Protein AF-A0A2Z4IL57-F1 (afdb_monomer_lite)

Radius of gyration: 18.15 Å; chains: 1; bounding box: 51×40×42 Å

pLDDT: mean 87.65, std 14.28, range [45.06, 98.81]

Structure (mmCIF, N/CA/C/O backbone):
data_AF-A0A2Z4IL57-F1
#
_entry.id   AF-A0A2Z4IL57-F1
#
loop_
_atom_site.group_PDB
_atom_site.id
_atom_site.type_symbol
_atom_site.label_atom_id
_atom_site.label_alt_id
_atom_site.label_comp_id
_atom_site.label_asym_id
_atom_site.label_entity_id
_atom_site.label_seq_id
_atom_site.pdbx_PDB_ins_code
_atom_site.Cartn_x
_atom_site.Cartn_y
_atom_site.Cartn_z
_atom_site.occupancy
_atom_site.B_iso_or_equiv
_atom_site.auth_seq_id
_atom_site.auth_comp_id
_atom_site.auth_asym_id
_atom_site.auth_atom_id
_atom_site.pdbx_PDB_model_num
ATOM 1 N N . MET A 1 1 ? 38.550 21.791 1.750 1.00 52.66 1 MET A N 1
ATOM 2 C CA . MET A 1 1 ? 37.642 22.218 2.837 1.00 52.66 1 MET A CA 1
ATOM 3 C C . MET A 1 1 ? 36.870 21.000 3.317 1.00 52.66 1 MET A C 1
ATOM 5 O O . MET A 1 1 ? 36.221 20.370 2.492 1.00 52.66 1 MET A O 1
ATOM 9 N N . LYS A 1 2 ? 36.975 20.619 4.596 1.00 53.59 2 LYS A N 1
ATOM 10 C CA . LYS A 1 2 ? 36.066 19.624 5.188 1.00 53.59 2 LYS A CA 1
ATOM 11 C C . LYS A 1 2 ? 34.874 20.395 5.750 1.00 53.59 2 LYS A C 1
ATOM 13 O O . LYS A 1 2 ? 35.053 21.189 6.661 1.00 53.59 2 LYS A O 1
ATOM 18 N N . LEU A 1 3 ? 33.711 20.219 5.126 1.00 76.62 3 LEU A N 1
ATOM 19 C CA . LEU A 1 3 ? 32.475 20.951 5.432 1.00 76.62 3 LEU A CA 1
ATOM 20 C C . LEU A 1 3 ? 31.807 20.505 6.743 1.00 76.62 3 LEU A C 1
ATOM 22 O O . LEU A 1 3 ? 30.942 21.218 7.230 1.00 76.62 3 LEU A O 1
ATOM 26 N N . PHE A 1 4 ? 32.218 19.365 7.310 1.00 78.25 4 PHE A N 1
ATOM 27 C CA . PHE A 1 4 ? 31.703 18.829 8.572 1.00 78.25 4 PHE A CA 1
ATOM 28 C C . PHE A 1 4 ? 32.810 18.091 9.340 1.00 78.25 4 PHE A C 1
ATOM 30 O O . PHE A 1 4 ? 33.663 17.431 8.732 1.00 78.25 4 PHE A O 1
ATOM 37 N N . SER A 1 5 ? 32.783 18.202 10.667 1.00 84.44 5 SER A N 1
ATOM 38 C CA . SER A 1 5 ? 33.694 17.587 11.632 1.00 84.44 5 SER A CA 1
ATOM 39 C C . SER A 1 5 ? 32.934 16.666 12.587 1.00 84.44 5 SER A C 1
ATOM 41 O O . SER A 1 5 ? 31.789 16.921 12.946 1.00 84.44 5 SER A O 1
ATOM 43 N N . THR A 1 6 ? 33.591 15.617 13.084 1.00 79.94 6 THR A N 1
ATOM 44 C CA . THR A 1 6 ? 33.062 14.789 14.187 1.00 79.94 6 THR A CA 1
ATOM 45 C C . THR A 1 6 ? 32.869 15.586 15.476 1.00 79.94 6 THR A C 1
ATOM 47 O O . THR A 1 6 ? 32.138 15.160 16.362 1.00 79.94 6 THR A O 1
ATOM 50 N N . ASN A 1 7 ? 33.503 16.754 15.571 1.00 79.62 7 ASN A N 1
ATOM 51 C CA . ASN A 1 7 ? 33.336 17.674 16.689 1.00 79.62 7 ASN A CA 1
ATOM 52 C C . ASN A 1 7 ? 32.055 18.517 16.575 1.00 79.62 7 ASN A C 1
ATOM 54 O O . ASN A 1 7 ? 31.677 19.157 17.550 1.00 79.62 7 ASN A O 1
ATOM 58 N N . ASP A 1 8 ? 31.377 18.489 15.422 1.00 82.62 8 ASP A N 1
ATOM 59 C CA . ASP A 1 8 ? 30.112 19.197 15.195 1.00 82.62 8 ASP A CA 1
ATOM 60 C C . ASP A 1 8 ? 28.901 18.374 15.667 1.00 82.62 8 ASP A C 1
ATOM 62 O O . ASP A 1 8 ? 27.764 18.806 15.497 1.00 82.62 8 ASP A O 1
ATOM 66 N N . ILE A 1 9 ? 29.119 17.179 16.236 1.00 82.62 9 ILE A N 1
ATOM 67 C CA . ILE A 1 9 ? 28.051 16.336 16.781 1.00 82.62 9 ILE A CA 1
ATOM 68 C C . ILE A 1 9 ? 27.521 17.013 18.057 1.00 82.62 9 ILE A C 1
ATOM 70 O O . ILE A 1 9 ? 28.238 17.054 19.063 1.00 82.62 9 ILE A O 1
ATOM 74 N N . PRO A 1 10 ? 26.285 17.548 18.060 1.00 78.56 10 PRO A N 1
ATOM 75 C CA . PRO A 1 10 ? 25.717 18.130 19.263 1.00 78.56 10 PRO A CA 1
ATOM 76 C C . PRO A 1 10 ? 25.595 17.063 20.353 1.00 78.56 10 PRO A C 1
ATOM 78 O O . PRO A 1 10 ? 25.304 15.894 20.083 1.00 78.56 10 PRO A O 1
ATOM 81 N N . LYS A 1 11 ? 25.812 17.475 21.606 1.00 76.44 11 LYS A N 1
ATOM 82 C CA . LYS A 1 11 ? 25.563 16.611 22.764 1.00 76.44 11 LYS A CA 1
ATOM 83 C C . LYS A 1 11 ? 24.095 16.161 22.751 1.00 76.44 11 LYS A C 1
ATOM 85 O O . LYS A 1 11 ? 23.246 16.956 22.344 1.00 76.44 11 LYS A O 1
ATOM 90 N N . PRO A 1 12 ? 23.789 14.930 23.202 1.00 67.44 12 PRO A N 1
ATOM 91 C CA . PRO A 1 12 ? 22.419 14.442 23.262 1.00 67.44 12 PRO A CA 1
ATOM 92 C C . PRO A 1 12 ? 21.554 15.449 24.016 1.00 67.44 12 PRO A C 1
ATOM 94 O O . PRO A 1 12 ? 21.830 15.768 25.174 1.00 67.44 12 PRO A O 1
ATOM 97 N N . ILE A 1 13 ? 20.542 15.984 23.339 1.00 70.19 13 ILE A N 1
ATOM 98 C CA . ILE A 1 13 ? 19.506 16.767 24.004 1.00 70.19 13 ILE A CA 1
ATOM 99 C C . ILE A 1 13 ? 18.750 15.764 24.888 1.00 70.19 13 ILE A C 1
ATOM 101 O O . ILE A 1 13 ? 18.394 14.697 24.380 1.00 70.19 13 ILE A O 1
ATOM 105 N N . PRO A 1 14 ? 18.554 16.043 26.190 1.00 60.28 14 PRO A N 1
ATOM 106 C CA . PRO A 1 14 ? 17.782 15.171 27.064 1.00 60.28 14 PRO A CA 1
ATOM 107 C C . PRO A 1 14 ? 16.427 14.865 26.433 1.00 60.28 14 PRO A C 1
ATOM 109 O O . PRO A 1 14 ? 15.749 15.777 25.960 1.00 60.28 14 PRO A O 1
ATOM 112 N N . ASP A 1 15 ? 16.073 13.583 26.416 1.00 57.91 15 ASP A N 1
ATOM 113 C CA . ASP A 1 15 ? 14.856 13.070 25.801 1.00 57.91 15 ASP A CA 1
ATOM 114 C C . ASP A 1 15 ? 13.631 13.715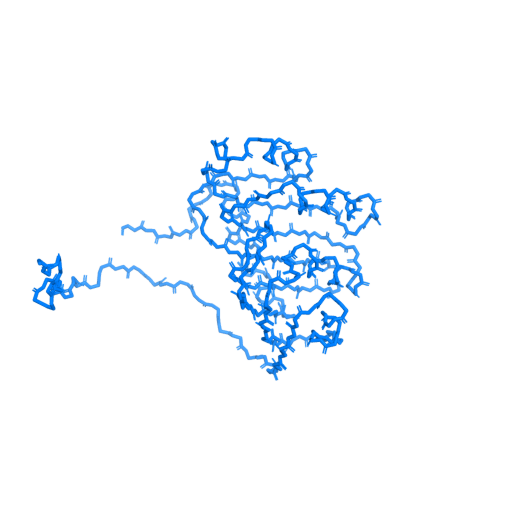 26.469 1.00 57.91 15 ASP A C 1
ATOM 116 O O . ASP A 1 15 ? 13.259 13.383 27.595 1.00 57.91 15 ASP A O 1
ATOM 120 N N . GLN A 1 16 ? 13.046 14.709 25.806 1.00 58.25 16 GLN A N 1
ATOM 121 C CA . GLN A 1 16 ? 11.738 15.253 26.147 1.00 58.25 16 GLN A CA 1
ATOM 122 C C . GLN A 1 16 ? 10.766 14.831 25.048 1.00 58.25 16 GLN A C 1
ATOM 124 O O . GLN A 1 16 ? 10.422 15.631 24.185 1.00 58.25 16 GLN A O 1
ATOM 129 N N . ALA A 1 17 ? 10.346 13.565 25.038 1.00 50.66 17 ALA A N 1
ATOM 130 C CA . ALA A 1 17 ? 9.293 13.108 24.136 1.00 50.66 17 ALA A CA 1
ATOM 131 C C . ALA A 1 17 ? 8.524 11.906 24.704 1.00 50.66 17 ALA A C 1
ATOM 133 O O . ALA A 1 17 ? 9.087 11.006 25.322 1.00 50.66 17 ALA A O 1
ATOM 134 N N . GLY A 1 18 ? 7.202 11.920 24.506 1.00 54.91 18 GLY A N 1
ATOM 135 C CA . GLY A 1 18 ? 6.282 10.871 24.944 1.00 54.91 18 GLY A CA 1
ATOM 136 C C . GLY A 1 18 ? 6.485 9.529 24.233 1.00 54.91 18 GLY A C 1
ATOM 137 O O . GLY A 1 18 ? 7.232 9.411 23.267 1.00 54.91 18 GLY A O 1
ATOM 138 N N . ASN A 1 19 ? 5.778 8.504 24.713 1.00 49.69 19 ASN A N 1
ATOM 139 C CA . ASN A 1 19 ? 5.984 7.122 24.281 1.00 49.69 19 ASN A CA 1
ATOM 140 C C . ASN A 1 19 ? 5.700 6.928 22.773 1.00 49.69 19 ASN A C 1
ATOM 142 O O . ASN A 1 19 ? 4.533 7.006 22.367 1.00 49.69 19 ASN A O 1
ATOM 146 N N . PRO A 1 20 ? 6.710 6.610 21.937 1.00 55.19 20 PRO A N 1
ATOM 147 C CA . PRO A 1 20 ? 6.483 6.245 20.544 1.00 55.19 20 PRO A CA 1
ATOM 148 C C . PRO A 1 20 ? 5.592 4.999 20.472 1.00 55.19 20 PRO A C 1
ATOM 150 O O . PRO A 1 20 ? 5.800 4.018 21.190 1.00 55.19 20 PRO A O 1
ATOM 153 N N . LYS A 1 21 ? 4.577 5.024 19.600 1.00 54.31 21 LYS A N 1
ATOM 154 C CA . LYS A 1 21 ? 3.702 3.865 19.377 1.00 54.31 21 LYS A CA 1
ATOM 155 C C . LYS A 1 21 ? 4.354 2.917 18.375 1.00 54.31 21 LYS A C 1
ATOM 157 O O . LYS A 1 21 ? 4.716 3.321 17.275 1.00 54.31 21 LYS A O 1
ATOM 162 N N . GLY A 1 22 ? 4.456 1.647 18.748 1.00 61.47 22 GLY A N 1
ATOM 163 C CA . GLY A 1 22 ? 4.920 0.571 17.881 1.00 61.47 22 GLY A CA 1
ATOM 164 C C . GLY A 1 22 ? 4.106 -0.693 18.125 1.00 61.47 22 GLY A C 1
ATOM 165 O O . GLY A 1 22 ? 3.665 -0.950 19.246 1.00 61.47 22 GLY A O 1
ATOM 166 N N . LEU A 1 23 ? 3.902 -1.482 17.075 1.00 65.06 23 LEU A N 1
ATOM 167 C CA . LEU A 1 23 ? 3.242 -2.780 17.157 1.00 65.06 23 LEU A CA 1
ATOM 168 C C . LEU A 1 23 ? 4.302 -3.889 17.203 1.00 65.06 23 LEU A C 1
ATOM 170 O O . LEU A 1 23 ? 5.207 -3.919 16.372 1.00 65.06 23 LEU A O 1
ATOM 174 N N . ARG A 1 24 ? 4.178 -4.824 18.155 1.00 70.75 24 ARG A N 1
ATOM 175 C CA . ARG A 1 24 ? 4.956 -6.073 18.164 1.00 70.75 24 ARG A CA 1
ATOM 176 C C . ARG A 1 24 ? 4.074 -7.218 17.678 1.00 70.75 24 ARG A C 1
ATOM 178 O O . ARG A 1 24 ? 3.029 -7.488 18.266 1.00 70.75 24 ARG A O 1
ATOM 185 N N . THR A 1 25 ? 4.525 -7.906 16.637 1.00 61.53 25 THR A N 1
ATOM 186 C CA . THR A 1 25 ? 3.863 -9.076 16.047 1.00 61.53 25 THR A CA 1
ATOM 187 C C . THR A 1 25 ? 4.847 -10.253 16.007 1.00 61.53 25 THR A C 1
ATOM 189 O O . THR A 1 25 ? 6.046 -10.061 15.793 1.00 61.53 25 THR A O 1
ATOM 192 N N . LYS A 1 26 ? 4.353 -11.466 16.297 1.00 64.75 26 LYS A N 1
ATOM 193 C CA . LYS A 1 26 ? 5.066 -12.726 16.052 1.00 64.75 26 LYS A CA 1
ATOM 194 C C . LYS A 1 26 ? 4.506 -13.282 14.748 1.00 64.75 26 LYS A C 1
ATOM 196 O O . LYS A 1 26 ? 3.347 -13.676 14.730 1.00 64.75 26 LYS A O 1
ATOM 201 N N . ALA A 1 27 ? 5.315 -13.309 13.699 1.00 63.38 27 ALA A N 1
ATOM 202 C CA . ALA A 1 27 ? 4.914 -13.802 12.388 1.00 63.38 27 ALA A CA 1
ATOM 203 C C . ALA A 1 2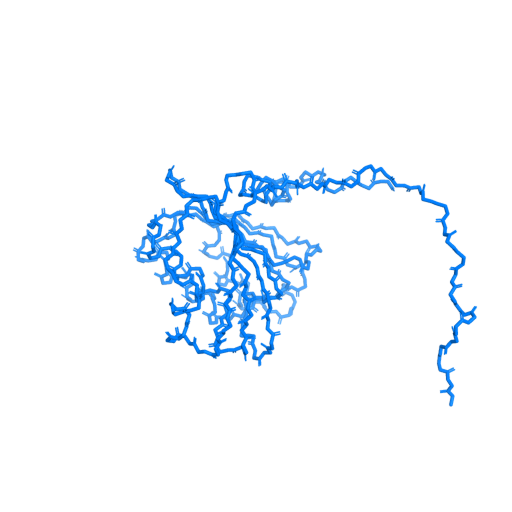7 ? 5.929 -14.825 11.874 1.00 63.38 27 ALA A C 1
ATOM 205 O O . ALA A 1 27 ? 7.117 -14.758 12.209 1.00 63.38 27 ALA A O 1
ATOM 206 N N . ARG A 1 28 ? 5.469 -15.769 11.048 1.00 70.50 28 ARG A N 1
ATOM 207 C CA . ARG A 1 28 ? 6.365 -16.704 10.361 1.00 70.50 28 ARG A CA 1
ATOM 208 C C . ARG A 1 28 ? 7.132 -15.943 9.278 1.00 70.50 28 ARG A C 1
ATOM 210 O O . ARG A 1 28 ? 6.519 -15.370 8.381 1.00 70.50 28 ARG A O 1
ATOM 217 N N . ALA A 1 29 ? 8.460 -15.929 9.379 1.00 62.62 29 ALA A N 1
ATOM 218 C CA . ALA A 1 29 ? 9.316 -15.205 8.447 1.00 62.62 29 ALA A CA 1
ATOM 219 C C . ALA A 1 29 ? 9.607 -16.029 7.184 1.00 62.62 29 ALA A C 1
ATOM 221 O O . ALA A 1 29 ? 9.959 -17.207 7.269 1.00 62.62 29 ALA A O 1
ATOM 222 N N . SER A 1 30 ? 9.516 -15.381 6.024 1.00 67.62 30 SER A N 1
ATOM 223 C CA . SER A 1 30 ? 10.052 -15.870 4.750 1.00 67.62 30 SER A CA 1
ATOM 224 C C . SER A 1 30 ? 10.762 -14.734 4.001 1.00 67.62 30 SER A C 1
ATOM 226 O O . SER A 1 30 ? 10.508 -13.553 4.258 1.00 67.62 30 SER A O 1
ATOM 228 N N . TYR A 1 31 ? 11.694 -15.084 3.111 1.00 59.41 31 TYR A N 1
ATOM 229 C CA . TYR A 1 31 ? 12.536 -14.128 2.386 1.00 59.41 31 TYR A CA 1
ATOM 230 C C . TYR A 1 31 ? 12.527 -14.433 0.897 1.00 59.41 31 TYR A C 1
ATOM 232 O O . TYR A 1 31 ? 12.625 -15.598 0.511 1.00 59.41 31 TYR A O 1
ATOM 240 N N . ALA A 1 32 ? 12.501 -13.387 0.071 1.00 61.00 32 ALA A N 1
ATOM 241 C CA . ALA A 1 32 ? 12.566 -13.549 -1.370 1.00 61.00 32 ALA A CA 1
ATOM 242 C C . ALA A 1 32 ? 13.281 -12.403 -2.102 1.00 61.00 32 ALA A C 1
ATOM 244 O O . ALA A 1 32 ? 13.184 -11.230 -1.739 1.00 61.00 32 ALA A O 1
ATOM 245 N N . LEU A 1 33 ? 13.997 -12.754 -3.175 1.00 58.66 33 LEU A N 1
ATOM 246 C CA . LEU A 1 33 ? 14.764 -11.830 -4.014 1.00 58.66 33 LEU A CA 1
ATOM 247 C C . LEU A 1 33 ? 14.390 -12.027 -5.479 1.00 58.66 33 LEU A C 1
ATOM 249 O O . LEU A 1 33 ? 14.489 -13.138 -5.997 1.00 58.66 33 LEU A O 1
ATOM 253 N N . GLY A 1 34 ? 14.038 -10.955 -6.187 1.00 59.41 34 GLY A N 1
ATOM 254 C CA . GLY A 1 34 ? 13.873 -11.057 -7.633 1.00 59.41 34 GLY A CA 1
ATOM 255 C C . GLY A 1 34 ? 13.885 -9.732 -8.363 1.00 59.41 34 GLY A C 1
ATOM 256 O O . GLY A 1 34 ? 13.806 -8.648 -7.789 1.00 59.41 34 GLY A O 1
ATOM 257 N N . LYS A 1 35 ? 14.071 -9.841 -9.676 1.00 52.53 35 LYS A N 1
ATOM 258 C CA . LYS A 1 35 ? 14.435 -8.723 -10.536 1.00 52.53 35 LYS A CA 1
ATOM 259 C C . LYS A 1 35 ? 13.369 -8.354 -11.549 1.00 52.53 35 LYS A C 1
ATOM 261 O O . LYS A 1 35 ? 13.520 -7.282 -12.094 1.00 52.53 35 LYS A O 1
ATOM 266 N N . SER A 1 36 ? 12.351 -9.164 -11.844 1.00 64.44 36 SER A N 1
ATOM 267 C CA . SER A 1 36 ? 11.370 -8.894 -12.918 1.00 64.44 36 SER A CA 1
ATOM 268 C C . SER A 1 36 ? 9.917 -9.109 -12.482 1.00 64.44 36 SER A C 1
ATOM 270 O O . SER A 1 36 ? 9.676 -9.655 -11.410 1.00 64.44 36 SER A O 1
ATOM 272 N N . LEU A 1 37 ? 8.954 -8.692 -13.314 1.00 60.88 37 LEU A N 1
ATOM 273 C CA . LEU A 1 37 ? 7.522 -8.903 -13.061 1.00 60.88 37 LEU A CA 1
ATOM 274 C C . LEU A 1 37 ? 7.136 -10.390 -13.107 1.00 60.88 37 LEU A C 1
ATOM 276 O O . LEU A 1 37 ? 6.402 -10.847 -12.243 1.00 60.88 37 LEU A O 1
ATOM 280 N N . LEU A 1 38 ? 7.701 -11.167 -14.039 1.00 62.28 38 LEU A N 1
ATOM 281 C CA . LEU A 1 38 ? 7.540 -12.631 -14.064 1.00 62.28 38 LEU A CA 1
ATOM 282 C C . LEU A 1 38 ? 8.083 -13.280 -12.786 1.00 62.28 38 LEU A C 1
ATOM 284 O O . LEU A 1 38 ? 7.553 -14.278 -12.310 1.00 62.28 38 LEU A O 1
ATOM 288 N N . GLN A 1 39 ? 9.117 -12.676 -12.198 1.00 66.12 39 GLN A N 1
ATOM 289 C CA . GLN A 1 39 ? 9.647 -13.112 -10.915 1.00 66.12 39 GLN A CA 1
ATOM 290 C C . GLN A 1 39 ? 8.833 -12.610 -9.722 1.00 66.12 39 GLN A C 1
ATOM 292 O O . GLN A 1 39 ? 9.040 -13.121 -8.635 1.00 66.12 39 GLN A O 1
ATOM 297 N N . LEU A 1 40 ? 7.907 -11.655 -9.864 1.00 72.62 40 LEU A N 1
ATOM 298 C CA . LEU A 1 40 ? 7.092 -11.188 -8.736 1.00 72.62 40 LEU A CA 1
ATOM 299 C C . LEU A 1 40 ? 6.338 -12.358 -8.093 1.00 72.62 40 LEU A C 1
ATOM 301 O O . LEU A 1 40 ? 6.411 -12.537 -6.881 1.00 72.62 40 LEU A O 1
ATOM 305 N N . GLN A 1 41 ? 5.706 -13.197 -8.919 1.00 69.00 41 GLN A N 1
ATOM 306 C CA . GLN A 1 41 ? 5.027 -14.405 -8.458 1.00 69.00 41 GLN A CA 1
ATOM 307 C C . GLN A 1 41 ? 6.008 -15.420 -7.862 1.00 69.00 41 GLN A C 1
ATOM 309 O O . GLN A 1 41 ? 5.715 -16.002 -6.826 1.00 69.00 41 GLN A O 1
ATOM 314 N N . SER A 1 42 ? 7.192 -15.611 -8.458 1.00 68.00 42 SER A N 1
ATOM 315 C CA . SER A 1 42 ? 8.195 -16.535 -7.902 1.00 68.00 42 SER A CA 1
ATOM 316 C C . SER A 1 42 ? 8.844 -16.025 -6.610 1.00 68.00 42 SER A C 1
ATOM 318 O O . SER A 1 42 ? 9.410 -16.810 -5.862 1.00 68.00 42 SER A O 1
ATOM 320 N N . VAL A 1 43 ? 8.829 -14.709 -6.385 1.00 70.12 43 VAL A N 1
ATOM 321 C CA . VAL A 1 43 ? 9.420 -14.040 -5.221 1.00 70.12 43 VAL A CA 1
ATOM 322 C C . VAL A 1 43 ? 8.425 -14.046 -4.076 1.00 70.12 43 VAL A C 1
ATOM 324 O O . VAL A 1 43 ? 8.728 -14.563 -3.013 1.00 70.12 43 VAL A O 1
ATOM 327 N N . ILE A 1 44 ? 7.231 -13.494 -4.275 1.00 79.56 44 ILE A N 1
ATOM 328 C CA . ILE A 1 44 ? 6.247 -13.423 -3.193 1.00 79.56 44 ILE A CA 1
ATOM 329 C C . ILE A 1 44 ? 5.616 -14.796 -2.937 1.00 79.56 44 ILE A C 1
ATOM 331 O O . ILE A 1 44 ? 5.363 -15.135 -1.787 1.00 79.56 44 ILE A O 1
ATOM 335 N N . GLY A 1 45 ? 5.426 -15.605 -3.984 1.00 80.38 45 GLY A N 1
ATOM 336 C CA . GLY A 1 45 ? 4.803 -16.918 -3.873 1.00 80.38 45 GLY A CA 1
ATOM 337 C C . GLY A 1 45 ? 3.329 -16.838 -3.482 1.00 80.38 45 GLY A C 1
ATOM 338 O O . GLY A 1 45 ? 2.679 -15.795 -3.612 1.00 80.38 45 GLY A O 1
ATOM 339 N N . GLU A 1 46 ? 2.794 -17.965 -3.020 1.00 84.38 46 GLU A N 1
ATOM 340 C CA . GLU A 1 46 ? 1.476 -17.990 -2.389 1.00 84.38 46 GLU A CA 1
ATOM 341 C C . GLU A 1 46 ? 1.528 -17.275 -1.036 1.00 84.38 46 GLU A C 1
ATOM 343 O O . GLU A 1 46 ? 2.508 -17.379 -0.297 1.00 84.38 46 GLU A O 1
ATOM 348 N N . ILE A 1 47 ? 0.456 -16.553 -0.727 1.00 89.12 47 ILE A N 1
ATOM 349 C CA . ILE A 1 47 ? 0.278 -15.870 0.552 1.00 89.12 47 ILE A CA 1
ATOM 350 C C . ILE A 1 47 ? -0.615 -16.716 1.458 1.00 89.12 47 ILE A C 1
ATOM 352 O O . ILE A 1 47 ? -1.584 -17.314 0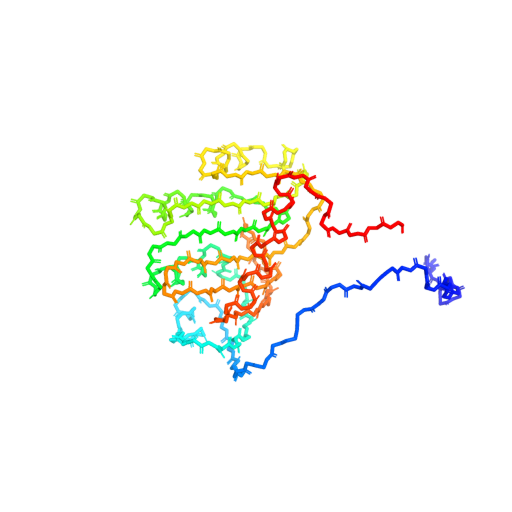.996 1.00 89.12 47 ILE A O 1
ATOM 356 N N . ASP A 1 48 ? -0.295 -16.742 2.746 1.00 90.12 48 ASP A N 1
ATOM 357 C CA . ASP A 1 48 ? -1.122 -17.349 3.792 1.00 90.12 48 ASP A CA 1
ATOM 358 C C . ASP A 1 48 ? -1.320 -16.342 4.932 1.00 90.12 48 ASP A C 1
ATOM 360 O O . ASP A 1 48 ? -0.641 -15.312 4.984 1.00 90.12 48 ASP A O 1
ATOM 364 N N . HIS A 1 49 ? -2.242 -16.615 5.846 1.00 92.38 49 HIS A N 1
ATOM 365 C CA . HIS A 1 49 ? -2.502 -15.772 7.009 1.00 92.38 49 HIS A CA 1
ATOM 366 C C . HIS A 1 49 ? -1.329 -15.774 8.006 1.00 92.38 49 HIS A C 1
ATOM 368 O O . HIS A 1 49 ? -0.563 -16.735 8.104 1.00 92.38 49 HIS A O 1
ATOM 374 N N . ASP A 1 50 ? -1.187 -14.676 8.756 1.00 93.25 50 ASP A N 1
ATOM 375 C CA . ASP A 1 50 ? -0.216 -14.520 9.854 1.00 93.25 50 ASP A CA 1
ATOM 376 C C . ASP A 1 50 ? 1.269 -14.706 9.456 1.00 93.25 50 ASP A C 1
ATOM 378 O O . ASP A 1 50 ? 2.122 -15.168 10.229 1.00 93.25 50 ASP A O 1
ATOM 382 N N . GLN A 1 51 ? 1.609 -14.295 8.234 1.00 90.00 51 GLN A N 1
ATOM 383 C CA . GLN A 1 51 ? 2.961 -14.323 7.683 1.00 90.00 51 GLN A CA 1
ATOM 384 C C . GLN A 1 51 ? 3.619 -12.941 7.660 1.00 90.00 51 GLN A C 1
ATOM 386 O O . GLN A 1 51 ? 2.967 -11.897 7.619 1.00 90.00 51 GLN A O 1
ATOM 391 N N . CYS A 1 52 ? 4.953 -12.962 7.650 1.00 92.38 52 CYS A N 1
ATOM 392 C CA . CYS A 1 52 ? 5.810 -11.815 7.384 1.00 92.38 52 CYS A CA 1
ATOM 393 C C . CYS A 1 52 ? 6.781 -12.182 6.255 1.00 92.38 52 CYS A C 1
ATOM 395 O O . CYS A 1 52 ? 7.682 -13.007 6.432 1.00 92.38 52 CYS A O 1
ATOM 397 N N . ILE A 1 53 ? 6.575 -11.587 5.083 1.00 90.38 53 ILE A N 1
ATOM 398 C CA . ILE A 1 53 ? 7.326 -11.881 3.861 1.00 90.38 53 ILE A CA 1
ATOM 399 C C . ILE A 1 53 ? 8.209 -10.681 3.545 1.00 90.38 53 ILE A C 1
ATOM 401 O O . ILE A 1 53 ? 7.711 -9.603 3.225 1.00 90.38 53 ILE A O 1
ATOM 405 N N . GLN A 1 54 ? 9.523 -10.852 3.629 1.00 91.19 54 GLN A N 1
ATOM 406 C CA . GLN A 1 54 ? 10.487 -9.806 3.295 1.00 91.19 54 GLN A CA 1
ATOM 407 C C . GLN A 1 54 ? 10.915 -9.930 1.836 1.00 91.19 54 GLN A C 1
ATOM 409 O O . GLN A 1 54 ? 11.258 -11.021 1.372 1.00 91.19 54 GLN A O 1
ATOM 414 N N . PHE A 1 55 ? 10.943 -8.807 1.121 1.00 88.75 55 PHE A N 1
ATOM 415 C CA . PHE A 1 55 ? 11.330 -8.776 -0.283 1.00 88.75 55 PHE A CA 1
ATOM 416 C C . PHE A 1 55 ? 12.290 -7.631 -0.603 1.00 88.75 55 PHE A C 1
ATOM 418 O O . PHE A 1 55 ? 12.297 -6.576 0.037 1.00 88.75 55 PHE A O 1
ATOM 425 N N . SER A 1 56 ? 13.061 -7.818 -1.672 1.00 88.88 56 SER A N 1
ATOM 426 C CA . SER A 1 56 ? 13.703 -6.713 -2.381 1.00 88.88 56 SER A CA 1
ATOM 427 C C . SER A 1 56 ? 13.528 -6.852 -3.888 1.00 88.88 56 SER A C 1
ATOM 429 O O . SER A 1 56 ? 13.380 -7.955 -4.423 1.00 88.88 56 SER A O 1
ATOM 431 N N . THR A 1 57 ? 13.521 -5.714 -4.574 1.00 84.12 57 THR A N 1
ATOM 432 C CA . THR A 1 57 ? 13.372 -5.624 -6.025 1.00 84.12 57 THR A CA 1
ATOM 433 C C . THR A 1 57 ? 14.433 -4.719 -6.617 1.00 84.12 57 THR A C 1
ATOM 435 O O . THR A 1 57 ? 14.775 -3.690 -6.046 1.00 84.12 57 THR A O 1
ATOM 438 N N . GLY A 1 58 ? 14.936 -5.083 -7.795 1.00 84.50 58 GLY A N 1
ATOM 439 C CA . GLY A 1 58 ? 15.858 -4.258 -8.582 1.00 84.50 58 GLY A CA 1
ATOM 440 C C . GLY A 1 58 ? 15.177 -3.156 -9.404 1.00 84.50 58 GLY A C 1
ATOM 441 O O . GLY A 1 58 ? 15.770 -2.692 -10.374 1.00 84.50 58 GLY A O 1
ATOM 442 N N . GLY A 1 59 ? 13.926 -2.800 -9.094 1.00 80.12 59 GLY A N 1
ATOM 443 C CA . GLY A 1 59 ? 13.227 -1.677 -9.724 1.00 80.12 59 GLY A CA 1
ATOM 444 C C . GLY A 1 59 ? 12.561 -1.965 -11.075 1.00 80.12 59 GLY A C 1
ATOM 445 O O . GLY A 1 59 ? 12.282 -1.047 -11.847 1.00 80.12 59 GLY A O 1
ATOM 446 N N . LYS A 1 60 ? 12.311 -3.240 -11.406 1.00 79.06 60 LYS A N 1
ATOM 447 C CA . LYS A 1 60 ? 11.524 -3.617 -12.604 1.00 79.06 60 LYS A CA 1
ATOM 448 C C . LYS A 1 60 ? 10.023 -3.721 -12.350 1.00 79.06 60 LYS A C 1
ATOM 450 O O . LYS A 1 60 ? 9.260 -3.795 -13.302 1.00 79.06 60 LYS A O 1
ATOM 455 N N . TRP A 1 61 ? 9.615 -3.744 -11.089 1.00 85.56 61 TRP A N 1
ATOM 456 C CA . TRP A 1 61 ? 8.226 -3.619 -10.668 1.00 85.56 61 TRP A CA 1
ATOM 457 C C . TRP A 1 61 ? 8.161 -2.608 -9.524 1.00 85.56 61 TRP A C 1
ATOM 459 O O . TRP A 1 61 ? 9.180 -2.189 -8.974 1.00 85.56 61 TRP A O 1
ATOM 469 N N . SER A 1 62 ? 6.966 -2.126 -9.219 1.00 87.31 62 SER A N 1
ATOM 470 C CA . SER A 1 62 ? 6.738 -1.058 -8.239 1.00 87.31 62 SER A CA 1
ATOM 471 C C . SER A 1 62 ? 5.456 -1.333 -7.461 1.00 87.31 62 SER A C 1
ATOM 473 O O . SER A 1 62 ? 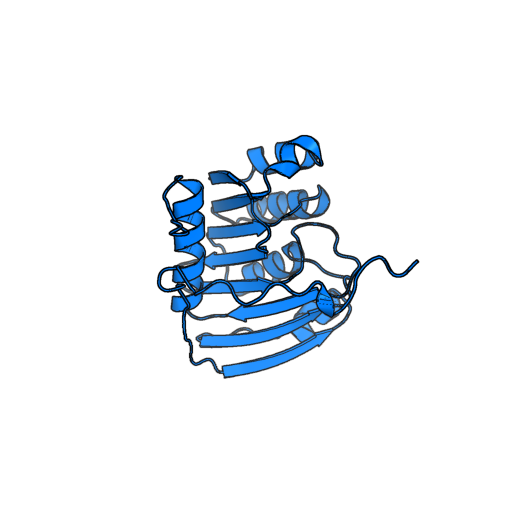4.765 -2.306 -7.751 1.00 87.31 62 SER A O 1
ATOM 475 N N . MET A 1 63 ? 5.128 -0.480 -6.489 1.00 92.56 63 MET A N 1
ATOM 476 C CA . MET A 1 63 ? 4.037 -0.720 -5.534 1.00 92.56 63 MET A CA 1
ATOM 477 C C . MET A 1 63 ? 2.694 -1.104 -6.188 1.00 92.56 63 MET A C 1
ATOM 479 O O . MET A 1 63 ? 2.017 -1.996 -5.696 1.00 92.56 63 MET A O 1
ATOM 483 N N . HIS A 1 64 ? 2.332 -0.499 -7.324 1.00 94.12 64 HIS A N 1
ATOM 484 C CA . HIS A 1 64 ? 1.080 -0.806 -8.033 1.00 94.12 64 HIS A CA 1
ATOM 485 C C . HIS A 1 64 ? 1.039 -2.219 -8.642 1.00 94.12 64 HIS A C 1
ATOM 487 O O . HIS A 1 64 ? -0.021 -2.830 -8.659 1.00 94.12 64 HIS A O 1
ATOM 493 N N . HIS A 1 65 ? 2.179 -2.763 -9.087 1.00 93.38 65 HIS A N 1
ATOM 494 C CA . HIS A 1 65 ? 2.255 -4.144 -9.576 1.00 93.38 65 HIS A CA 1
ATOM 495 C C . HIS A 1 65 ? 2.063 -5.145 -8.432 1.00 93.38 65 HIS A C 1
ATOM 497 O O . HIS A 1 65 ? 1.379 -6.151 -8.590 1.00 93.38 65 HIS A O 1
ATOM 503 N N . LEU A 1 66 ? 2.656 -4.858 -7.267 1.00 94.19 66 LEU A N 1
ATOM 504 C CA . LEU A 1 66 ? 2.462 -5.675 -6.071 1.00 94.19 66 LEU A CA 1
ATOM 505 C C . LEU A 1 66 ? 1.019 -5.589 -5.565 1.00 94.19 66 LEU A C 1
ATOM 507 O O . LEU A 1 66 ? 0.454 -6.608 -5.191 1.00 94.19 66 LEU A O 1
ATOM 511 N N . LEU A 1 67 ? 0.409 -4.401 -5.598 1.00 96.88 67 LEU A N 1
ATOM 512 C CA . LEU A 1 67 ? -1.008 -4.227 -5.282 1.00 96.88 67 LEU A CA 1
ATOM 513 C C . LEU A 1 67 ? -1.896 -5.081 -6.196 1.00 96.88 67 LEU A C 1
ATOM 515 O O . LEU A 1 67 ? -2.710 -5.842 -5.684 1.00 96.88 67 LEU A O 1
ATOM 519 N N . GLU A 1 68 ? -1.721 -5.002 -7.520 1.00 95.56 68 GLU A N 1
ATOM 520 C CA . GLU A 1 68 ? -2.511 -5.812 -8.457 1.00 95.56 68 GLU A CA 1
ATOM 521 C C . GLU A 1 68 ? -2.313 -7.311 -8.197 1.00 95.56 68 GLU A C 1
ATOM 523 O O . GLU A 1 68 ? -3.292 -8.048 -8.101 1.00 95.56 68 GLU A O 1
ATOM 528 N N . TYR A 1 69 ? -1.067 -7.755 -7.992 1.00 94.44 69 TYR A N 1
ATOM 529 C CA . TYR A 1 69 ? -0.758 -9.145 -7.645 1.00 94.44 69 TYR A CA 1
ATOM 530 C C . TYR A 1 69 ? -1.507 -9.620 -6.394 1.00 94.44 69 TYR A C 1
ATOM 532 O O . TYR A 1 69 ? -2.113 -10.691 -6.406 1.00 94.44 69 TYR A O 1
ATOM 540 N N . LEU A 1 70 ? -1.490 -8.821 -5.324 1.00 96.25 70 LEU A N 1
ATOM 541 C CA . LEU A 1 70 ? -2.162 -9.159 -4.072 1.00 96.25 70 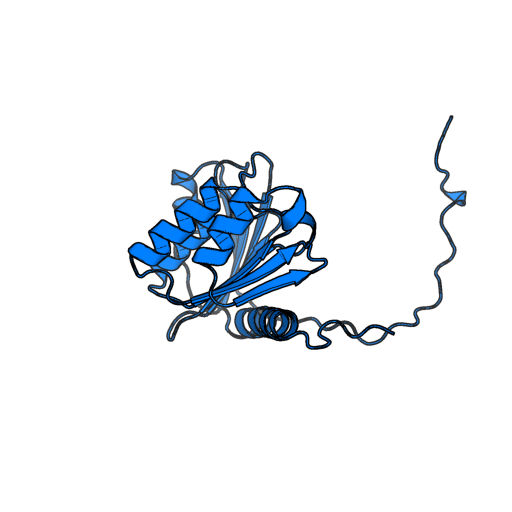LEU A CA 1
ATOM 542 C C . LEU A 1 70 ? -3.685 -9.188 -4.249 1.00 96.25 70 LEU A C 1
ATOM 544 O O . LEU A 1 70 ? -4.313 -10.151 -3.827 1.00 96.25 70 LEU A O 1
ATOM 548 N N . LEU A 1 71 ? -4.275 -8.209 -4.941 1.00 97.00 71 LEU A N 1
ATOM 549 C CA . LEU A 1 71 ? -5.722 -8.170 -5.190 1.00 97.00 71 LEU A CA 1
ATOM 550 C C . LEU A 1 71 ? -6.215 -9.346 -6.038 1.00 97.00 71 LEU A C 1
ATOM 552 O O . LEU A 1 71 ? -7.293 -9.876 -5.780 1.00 97.00 71 LEU A O 1
ATOM 556 N N . LEU A 1 72 ? -5.426 -9.796 -7.018 1.00 94.62 72 LEU A N 1
ATOM 557 C CA . LEU A 1 72 ? -5.753 -10.986 -7.810 1.00 94.62 72 LEU A CA 1
ATOM 558 C C . LEU A 1 72 ? -5.784 -12.270 -6.963 1.00 94.62 72 LEU A C 1
ATOM 560 O O . LEU A 1 72 ? -6.456 -13.227 -7.339 1.00 94.62 72 LEU A O 1
ATOM 564 N N . LYS A 1 73 ? -5.075 -12.295 -5.829 1.00 92.75 73 LYS A N 1
ATOM 565 C CA . LYS A 1 73 ? -5.042 -13.426 -4.890 1.00 92.75 73 LYS A CA 1
ATOM 566 C C . LYS A 1 73 ? -6.089 -13.313 -3.784 1.00 92.75 73 LYS A C 1
ATOM 568 O O . LYS A 1 73 ? -6.672 -14.321 -3.401 1.00 92.75 73 LYS A O 1
ATOM 573 N N . THR A 1 74 ? -6.334 -12.110 -3.273 1.00 95.56 74 THR A N 1
ATOM 574 C CA . THR A 1 74 ? -7.238 -11.889 -2.134 1.00 95.56 74 THR A CA 1
ATOM 575 C C . THR A 1 74 ? -8.673 -11.565 -2.527 1.00 95.56 74 THR A C 1
ATOM 577 O O . THR A 1 74 ? -9.561 -11.610 -1.675 1.00 95.56 74 THR A O 1
ATOM 580 N N . GLY A 1 75 ? -8.896 -11.177 -3.783 1.00 96.88 75 GLY A N 1
ATOM 581 C CA . GLY A 1 75 ? -10.165 -10.650 -4.271 1.00 96.88 75 GLY A CA 1
ATOM 582 C C . GLY A 1 75 ? -10.362 -9.152 -3.993 1.00 96.88 75 GLY A C 1
ATOM 583 O O . GLY A 1 75 ? -9.465 -8.496 -3.449 1.00 96.88 75 GLY A O 1
ATOM 584 N N . PRO A 1 76 ? -11.541 -8.611 -4.368 1.00 98.38 76 PRO A N 1
ATOM 585 C CA . PRO A 1 76 ? -11.886 -7.199 -4.222 1.00 98.38 76 PRO A CA 1
ATOM 586 C C . PRO A 1 76 ? -11.691 -6.672 -2.801 1.00 98.38 76 PRO A C 1
ATOM 588 O O . PRO A 1 76 ? -12.027 -7.361 -1.834 1.00 98.38 76 PRO A O 1
ATOM 591 N N . ALA A 1 77 ? -11.158 -5.457 -2.661 1.00 98.69 77 ALA A N 1
ATOM 592 C CA . ALA A 1 77 ? -10.824 -4.907 -1.350 1.00 98.69 77 ALA A CA 1
ATOM 593 C C . ALA A 1 77 ? -10.834 -3.376 -1.287 1.00 98.69 77 ALA A C 1
ATOM 595 O O . ALA A 1 77 ? -10.698 -2.674 -2.295 1.00 98.69 77 ALA A O 1
ATOM 596 N N . LYS A 1 78 ? -10.912 -2.871 -0.053 1.00 98.75 78 LYS A N 1
ATOM 597 C CA . LYS A 1 78 ? -10.571 -1.488 0.283 1.00 98.75 78 LYS A CA 1
ATOM 598 C C . LYS A 1 78 ? -9.059 -1.349 0.388 1.00 98.75 78 LYS A C 1
ATOM 600 O O . LYS A 1 78 ? -8.384 -2.248 0.900 1.00 98.75 78 LYS A O 1
ATOM 605 N N . VAL A 1 79 ? -8.539 -0.215 -0.069 1.00 98.75 79 VAL A N 1
ATOM 606 C CA . VAL A 1 79 ? -7.104 0.058 -0.101 1.00 98.75 79 VAL A CA 1
ATOM 607 C C . VAL A 1 79 ? -6.786 1.347 0.647 1.00 98.75 79 VAL A C 1
ATOM 609 O O . VAL A 1 79 ? -7.341 2.398 0.341 1.00 98.75 79 VAL A O 1
ATOM 612 N N . TRP A 1 80 ? -5.829 1.290 1.572 1.00 98.81 80 TRP A N 1
ATOM 613 C CA . TRP A 1 80 ? -5.191 2.477 2.142 1.00 98.81 80 TRP A CA 1
ATOM 614 C C . TRP A 1 80 ? -3.789 2.602 1.581 1.00 98.81 80 TRP A C 1
ATOM 616 O O . TRP A 1 80 ? -3.065 1.609 1.516 1.00 98.81 80 TRP A O 1
ATOM 626 N N . LEU A 1 81 ? -3.371 3.804 1.195 1.00 98.06 81 LEU A N 1
ATOM 627 C CA . LEU A 1 81 ? -2.019 4.012 0.693 1.00 98.06 81 LEU A CA 1
ATOM 628 C C . LEU A 1 81 ? -1.398 5.322 1.159 1.00 98.06 81 LEU A C 1
ATOM 630 O O . LEU A 1 81 ? -2.056 6.350 1.290 1.00 98.06 81 LEU A O 1
ATOM 634 N N . THR A 1 82 ? -0.086 5.293 1.358 1.00 98.62 82 THR A N 1
ATOM 635 C CA . THR A 1 82 ? 0.728 6.492 1.538 1.00 98.62 82 THR A CA 1
ATOM 636 C C . THR A 1 82 ? 1.910 6.473 0.593 1.00 98.62 82 THR A C 1
ATOM 638 O O . THR A 1 82 ? 2.431 5.411 0.255 1.00 98.62 82 THR A O 1
ATOM 641 N N . THR A 1 83 ? 2.314 7.643 0.108 1.00 97.94 83 THR A N 1
ATOM 642 C CA . THR A 1 83 ? 3.500 7.772 -0.742 1.00 97.94 83 THR A CA 1
ATOM 643 C C . THR A 1 83 ? 3.996 9.210 -0.759 1.00 97.94 83 THR A C 1
ATOM 645 O O . THR A 1 83 ? 3.231 10.164 -0.613 1.00 97.94 83 THR A O 1
ATOM 648 N N . TRP A 1 84 ? 5.296 9.368 -1.000 1.00 97.25 84 TRP A N 1
ATOM 649 C CA . TRP A 1 84 ? 5.916 10.688 -1.086 1.00 97.25 84 TRP A CA 1
ATOM 650 C C . TRP A 1 84 ? 5.781 11.328 -2.472 1.00 97.25 84 TRP A C 1
ATOM 652 O O . TRP A 1 84 ? 5.811 12.545 -2.623 1.00 97.25 84 TRP A O 1
ATOM 662 N N . THR A 1 85 ? 5.668 10.508 -3.512 1.00 96.12 85 THR A N 1
ATOM 663 C CA . THR A 1 85 ? 5.484 10.977 -4.887 1.00 96.12 85 THR A CA 1
ATOM 664 C C . THR A 1 85 ? 4.602 10.007 -5.657 1.00 96.12 85 THR A C 1
ATOM 666 O O . THR A 1 85 ? 4.525 8.822 -5.316 1.00 96.12 85 THR A O 1
ATOM 669 N N . ILE A 1 86 ? 3.961 10.519 -6.704 1.00 96.81 86 ILE A N 1
ATOM 670 C CA . ILE A 1 86 ? 3.155 9.752 -7.654 1.00 96.81 86 ILE A CA 1
ATOM 671 C C . ILE A 1 86 ? 3.581 10.065 -9.088 1.00 96.81 86 ILE A C 1
ATOM 673 O O .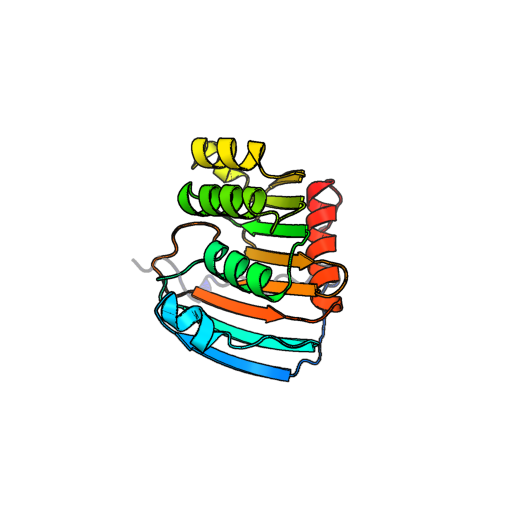 ILE A 1 86 ? 4.143 11.128 -9.366 1.00 96.81 86 ILE A O 1
ATOM 677 N N . THR A 1 87 ? 3.318 9.138 -10.003 1.00 95.31 87 THR A N 1
ATOM 678 C CA . THR A 1 87 ? 3.399 9.367 -11.454 1.00 95.31 87 THR A CA 1
ATOM 679 C C . THR A 1 87 ? 2.154 8.815 -12.137 1.00 95.31 87 THR A C 1
ATOM 681 O O . THR A 1 87 ? 1.420 8.029 -11.547 1.00 95.31 87 THR A O 1
ATOM 684 N N . GLU A 1 88 ? 1.923 9.209 -13.385 1.00 94.31 88 GLU A N 1
ATOM 685 C CA . GLU A 1 88 ? 0.727 8.837 -14.146 1.00 94.31 88 GLU A CA 1
ATOM 686 C C . GLU A 1 88 ? 0.560 7.320 -14.340 1.00 94.31 88 GLU A C 1
ATOM 688 O O . GLU A 1 88 ? -0.530 6.803 -14.136 1.00 94.31 88 GLU A O 1
ATOM 693 N N . GLU A 1 89 ? 1.630 6.594 -14.678 1.00 93.62 89 GLU A N 1
ATOM 694 C CA . GLU A 1 89 ? 1.587 5.142 -14.936 1.00 93.62 89 GLU A CA 1
ATOM 695 C C . GLU A 1 89 ? 0.944 4.343 -13.772 1.00 93.62 89 GLU A C 1
ATOM 697 O O . GLU A 1 89 ? -0.072 3.685 -13.999 1.00 93.62 89 GLU A O 1
ATOM 702 N N . PRO A 1 90 ? 1.414 4.454 -12.512 1.00 94.75 90 PRO A N 1
ATOM 703 C CA . PRO A 1 90 ? 0.734 3.849 -11.365 1.00 94.75 90 PRO A CA 1
ATOM 704 C C . PRO A 1 90 ? -0.713 4.308 -11.161 1.00 94.75 90 PRO A C 1
ATOM 706 O O . PRO A 1 90 ? -1.538 3.514 -10.722 1.00 94.75 90 PRO A O 1
ATOM 709 N N . MET A 1 91 ? -1.038 5.572 -11.458 1.00 96.56 91 MET A N 1
ATOM 710 C CA . MET A 1 91 ? -2.414 6.072 -11.339 1.00 96.56 91 MET A CA 1
ATOM 711 C C . MET A 1 91 ? -3.337 5.423 -12.373 1.00 96.56 91 MET A C 1
ATOM 713 O O . MET A 1 91 ? -4.456 5.046 -12.039 1.00 96.56 91 MET A O 1
ATOM 717 N N . ARG A 1 92 ? -2.863 5.214 -13.607 1.00 96.25 92 ARG A N 1
ATOM 718 C CA . ARG A 1 92 ? -3.605 4.467 -14.634 1.00 96.25 92 ARG A CA 1
ATOM 719 C C . ARG A 1 92 ? -3.811 3.008 -14.238 1.00 96.25 92 ARG A C 1
ATOM 721 O O . ARG A 1 92 ? -4.917 2.504 -14.389 1.00 96.25 92 ARG A O 1
ATOM 728 N N . ALA A 1 93 ? -2.805 2.371 -13.640 1.00 96.00 93 ALA A N 1
ATOM 729 C CA . ALA A 1 93 ? -2.963 1.018 -13.109 1.00 96.00 93 ALA A CA 1
ATOM 730 C C . ALA A 1 93 ? -4.066 0.945 -12.033 1.00 96.00 93 ALA A C 1
ATOM 732 O O . ALA A 1 93 ? -4.858 0.006 -12.029 1.00 96.00 93 ALA A O 1
ATOM 733 N N . LEU A 1 94 ? -4.176 1.953 -11.154 1.00 98.00 94 LEU A N 1
ATOM 734 C CA . LEU A 1 94 ? -5.284 2.041 -10.191 1.00 98.00 94 LEU A CA 1
ATOM 735 C C . LEU A 1 94 ? -6.647 2.195 -10.879 1.00 98.00 94 LEU A C 1
ATOM 737 O O . LEU A 1 94 ? -7.590 1.515 -10.482 1.00 98.00 94 LEU A O 1
ATOM 741 N N . VAL A 1 95 ? -6.755 3.030 -11.922 1.00 98.00 95 VAL A N 1
ATOM 742 C CA . VAL A 1 95 ? -7.989 3.154 -12.727 1.00 98.00 95 VAL A CA 1
ATOM 743 C C . VAL A 1 95 ? -8.413 1.788 -13.270 1.00 98.00 95 VAL A C 1
ATOM 745 O O . VAL A 1 95 ? -9.583 1.418 -13.171 1.00 98.00 95 VAL A O 1
ATOM 748 N N . ASP A 1 96 ? -7.470 1.025 -13.821 1.00 97.50 96 ASP A N 1
ATOM 749 C CA . ASP A 1 96 ? -7.757 -0.288 -14.396 1.00 97.50 96 ASP A CA 1
ATOM 750 C C . ASP A 1 96 ? -8.168 -1.304 -13.324 1.00 97.50 96 ASP A C 1
ATOM 752 O O . ASP A 1 96 ? -9.119 -2.058 -13.529 1.00 97.50 96 ASP A O 1
ATOM 756 N N . MET A 1 97 ? -7.526 -1.295 -12.152 1.00 98.31 97 MET A N 1
ATOM 757 C CA . MET A 1 97 ? -7.921 -2.142 -11.020 1.00 98.31 97 MET A CA 1
ATOM 758 C C . MET A 1 97 ? -9.329 -1.809 -10.499 1.00 98.31 97 MET A C 1
ATOM 760 O O . MET A 1 97 ? -10.095 -2.726 -10.202 1.00 98.31 97 MET A O 1
ATOM 764 N N . ILE A 1 98 ? -9.705 -0.526 -10.444 1.00 98.44 98 ILE A N 1
ATOM 765 C CA . ILE A 1 98 ? -11.072 -0.095 -10.100 1.00 98.44 98 ILE A CA 1
ATOM 766 C C . ILE A 1 98 ? -12.068 -0.600 -11.150 1.00 98.44 98 ILE A C 1
ATOM 768 O O . ILE A 1 98 ? -13.084 -1.194 -10.803 1.00 98.44 98 ILE A O 1
ATOM 772 N N . ARG A 1 99 ? -11.764 -0.434 -12.445 1.00 97.94 99 ARG A N 1
ATOM 773 C CA . ARG A 1 99 ? -12.629 -0.900 -13.548 1.00 97.94 99 ARG A CA 1
ATOM 774 C C . ARG A 1 99 ? -12.831 -2.413 -13.554 1.00 97.94 99 ARG A C 1
ATOM 776 O O . ARG A 1 99 ? -13.916 -2.873 -13.888 1.00 97.94 99 ARG A O 1
ATOM 783 N N . LYS A 1 100 ? -11.806 -3.178 -13.173 1.00 96.94 100 LYS A N 1
ATOM 784 C CA . LYS A 1 100 ? -11.880 -4.638 -12.998 1.00 96.94 100 LYS A CA 1
ATOM 785 C C . LYS A 1 100 ? -12.659 -5.057 -11.740 1.00 96.94 100 LYS A C 1
ATOM 787 O O . LYS A 1 100 ? -12.824 -6.251 -11.515 1.00 96.94 100 LYS A O 1
ATOM 792 N N . GLY A 1 101 ? -13.099 -4.113 -10.905 1.00 97.94 101 GLY A N 1
ATOM 793 C CA . GLY A 1 101 ? -13.778 -4.393 -9.639 1.00 97.94 101 GLY A CA 1
ATOM 794 C C . GLY A 1 101 ? -12.855 -4.928 -8.541 1.00 97.94 101 GLY A C 1
ATOM 795 O O . GLY A 1 101 ? -13.344 -5.470 -7.557 1.00 97.94 101 GLY A O 1
ATOM 796 N N . LEU A 1 102 ? -11.531 -4.797 -8.689 1.00 98.12 102 LEU A N 1
ATOM 797 C CA . LEU A 1 102 ? -10.557 -5.268 -7.696 1.00 98.12 102 LEU A CA 1
ATOM 798 C C . LEU A 1 102 ? -10.409 -4.295 -6.520 1.00 98.12 102 LEU A C 1
ATOM 800 O O . LEU A 1 102 ? -10.098 -4.706 -5.407 1.00 98.12 102 LEU A O 1
ATOM 804 N N . ILE A 1 103 ? -10.625 -3.003 -6.758 1.00 98.69 103 ILE A N 1
ATOM 805 C CA . ILE A 1 103 ? -10.564 -1.971 -5.723 1.00 98.69 103 ILE A CA 1
ATOM 806 C C . ILE A 1 103 ? -11.958 -1.395 -5.531 1.00 98.69 103 ILE A C 1
ATOM 808 O O . ILE A 1 103 ? -12.537 -0.847 -6.467 1.00 98.69 103 ILE A O 1
ATOM 812 N N . THR A 1 104 ? -12.474 -1.494 -4.309 1.00 98.25 104 THR A N 1
ATOM 813 C CA . THR A 1 104 ? -13.795 -0.963 -3.947 1.00 98.25 104 THR A CA 1
ATOM 814 C C . THR A 1 104 ? -13.722 0.447 -3.368 1.00 98.25 104 THR A C 1
ATOM 816 O O . THR A 1 104 ? -14.704 1.178 -3.408 1.00 98.25 104 THR A O 1
ATOM 819 N N . GLU A 1 105 ? -12.578 0.822 -2.790 1.00 98.44 105 GLU A N 1
ATOM 820 C CA . GLU A 1 105 ? -12.366 2.106 -2.114 1.00 98.44 105 GLU A CA 1
ATOM 821 C C . GLU A 1 105 ? -10.866 2.410 -2.028 1.00 98.44 105 GLU A C 1
ATOM 823 O O . GLU A 1 105 ? -10.075 1.488 -1.799 1.00 98.44 105 GLU A O 1
ATOM 828 N N . ILE A 1 106 ? -10.472 3.681 -2.174 1.00 98.69 106 ILE A N 1
ATOM 829 C CA . ILE A 1 106 ? -9.085 4.117 -1.950 1.00 98.69 106 ILE A CA 1
ATOM 830 C C . ILE A 1 106 ? -9.040 5.267 -0.943 1.00 98.69 106 ILE A C 1
ATOM 832 O O . ILE A 1 106 ? -9.611 6.331 -1.171 1.00 98.69 106 ILE A O 1
ATOM 836 N N . ASN A 1 107 ? -8.264 5.075 0.120 1.00 98.69 107 ASN A N 1
ATOM 837 C CA . ASN A 1 107 ? -7.988 6.054 1.166 1.00 98.69 107 ASN A CA 1
ATOM 838 C C . ASN A 1 107 ? -6.499 6.410 1.139 1.00 98.69 107 ASN A C 1
ATOM 840 O O . ASN A 1 107 ? -5.648 5.543 1.338 1.00 98.69 107 ASN A O 1
ATOM 844 N N . ALA A 1 108 ? -6.147 7.665 0.863 1.00 98.44 108 ALA A N 1
ATOM 845 C CA . ALA A 1 108 ? -4.758 8.039 0.630 1.00 98.44 108 ALA A CA 1
ATOM 846 C C . ALA A 1 108 ? -4.276 9.257 1.420 1.00 98.44 108 ALA A C 1
ATOM 848 O O . ALA A 1 108 ? -4.908 10.314 1.441 1.00 98.44 108 ALA A O 1
ATOM 849 N N . VAL A 1 109 ? -3.064 9.134 1.963 1.00 98.44 109 VAL A N 1
ATOM 850 C CA . VAL A 1 109 ? -2.268 10.269 2.443 1.00 98.44 109 VAL A CA 1
ATOM 851 C C . VAL A 1 109 ? -1.078 10.453 1.511 1.00 98.44 109 VAL A C 1
ATOM 853 O O . VAL A 1 109 ? -0.198 9.596 1.431 1.00 98.44 109 VAL A O 1
ATOM 856 N N . LEU A 1 110 ? -1.034 11.578 0.807 1.00 98.25 110 LEU A N 1
ATOM 857 C CA . LEU A 1 110 ? 0.036 11.893 -0.136 1.00 98.25 110 LEU A CA 1
ATOM 858 C C . LEU A 1 110 ? 0.870 13.075 0.368 1.00 98.25 110 LEU A C 1
ATOM 860 O O . LEU A 1 110 ? 0.387 13.918 1.131 1.00 98.25 110 LEU A O 1
ATOM 864 N N . ASP A 1 111 ? 2.129 13.163 -0.066 1.00 98.12 111 ASP A N 1
ATOM 865 C CA . ASP A 1 111 ? 2.951 14.326 0.266 1.00 98.12 111 ASP A CA 1
ATOM 866 C C . ASP A 1 111 ? 2.395 15.615 -0.353 1.00 98.12 111 ASP A C 1
ATOM 868 O O . ASP A 1 111 ? 2.100 15.687 -1.547 1.00 98.12 111 ASP A O 1
ATOM 872 N N . TYR A 1 112 ? 2.332 16.674 0.448 1.00 96.94 112 TYR A N 1
ATOM 873 C CA . TYR A 1 112 ? 1.819 17.978 0.029 1.00 96.94 112 TYR A CA 1
ATOM 874 C C . TYR A 1 112 ? 2.561 18.588 -1.168 1.00 96.94 112 TYR A C 1
ATOM 876 O O . TYR A 1 112 ? 2.002 19.398 -1.903 1.00 96.94 112 TYR A O 1
ATOM 884 N N . ARG A 1 113 ? 3.822 18.206 -1.413 1.00 97.12 113 ARG A N 1
ATOM 885 C CA . ARG A 1 113 ? 4.600 18.744 -2.539 1.00 97.12 113 ARG A CA 1
ATOM 886 C C . ARG A 1 113 ? 4.147 18.193 -3.888 1.00 97.12 113 ARG A C 1
ATOM 888 O O . ARG A 1 113 ? 4.561 18.745 -4.909 1.00 97.12 113 ARG A O 1
ATOM 895 N N . ILE A 1 114 ? 3.338 17.132 -3.917 1.00 96.62 114 ILE A N 1
ATOM 896 C CA . ILE A 1 114 ? 2.814 16.538 -5.153 1.00 96.62 114 ILE A CA 1
ATOM 897 C C . ILE A 1 114 ? 1.988 17.555 -5.942 1.00 96.62 114 ILE A C 1
ATOM 899 O O . ILE A 1 114 ? 2.152 17.621 -7.156 1.00 96.62 114 ILE A O 1
ATOM 903 N N . GLU A 1 115 ? 1.214 18.409 -5.267 1.00 94.56 115 GLU A N 1
ATOM 904 C CA . GLU A 1 115 ? 0.412 19.466 -5.902 1.00 94.56 115 GLU A CA 1
ATOM 905 C C . GLU A 1 115 ? 1.251 20.352 -6.831 1.00 94.56 115 GLU A C 1
ATOM 907 O O . GLU A 1 115 ? 0.862 20.633 -7.960 1.00 94.56 115 GLU A O 1
ATOM 912 N N . LYS A 1 116 ? 2.461 20.718 -6.395 1.00 95.25 116 LYS A N 1
ATOM 913 C CA . LYS A 1 116 ? 3.375 21.556 -7.183 1.00 95.25 116 LYS A CA 1
ATOM 914 C C . LYS A 1 116 ? 4.231 20.758 -8.162 1.00 95.25 116 LYS A C 1
ATOM 916 O O . LYS A 1 116 ? 4.602 21.265 -9.212 1.00 95.25 116 LYS A O 1
ATOM 921 N N . ARG A 1 117 ? 4.624 19.534 -7.798 1.00 94.94 117 ARG A N 1
ATOM 922 C CA . ARG A 1 117 ? 5.615 18.749 -8.558 1.00 94.94 117 ARG A CA 1
ATOM 923 C C . ARG A 1 117 ? 5.002 17.877 -9.646 1.00 94.94 117 ARG A C 1
ATOM 925 O O . ARG A 1 117 ? 5.703 17.538 -10.599 1.00 94.94 117 ARG A O 1
ATOM 932 N N . LYS A 1 118 ? 3.763 17.427 -9.446 1.00 95.88 118 LYS A N 1
ATOM 933 C CA . LYS A 1 118 ? 3.059 16.432 -10.267 1.00 95.88 118 LYS A CA 1
ATOM 934 C C . LYS A 1 118 ? 1.548 16.739 -10.345 1.00 95.88 118 LYS A C 1
ATOM 936 O O . LYS A 1 118 ? 0.750 15.856 -10.026 1.00 95.88 118 LYS A O 1
ATOM 941 N N . PRO A 1 119 ? 1.142 17.954 -10.767 1.00 94.88 119 PRO A N 1
ATOM 942 C CA . PRO A 1 119 ? -0.265 18.370 -10.771 1.00 94.88 119 PRO A CA 1
ATOM 943 C C . PRO A 1 119 ? -1.164 17.469 -11.630 1.00 94.88 119 PRO A C 1
ATOM 945 O O . PRO A 1 119 ? -2.265 17.136 -11.213 1.00 94.88 119 PRO A O 1
ATOM 948 N N . GLU A 1 120 ? -0.682 16.997 -12.780 1.00 95.19 120 GLU A N 1
ATOM 949 C CA . GLU A 1 120 ? -1.433 16.108 -13.685 1.00 95.19 120 GLU A CA 1
ATOM 950 C C . GLU A 1 120 ? -1.723 14.743 -13.041 1.00 95.19 120 GLU A C 1
ATOM 952 O O . GLU A 1 120 ? -2.846 14.240 -13.073 1.00 95.19 120 GLU A O 1
ATOM 957 N N . ALA A 1 121 ? -0.714 14.153 -12.390 1.00 95.19 121 ALA A N 1
ATOM 958 C CA . ALA A 1 121 ? -0.887 12.893 -11.676 1.00 95.19 121 ALA A CA 1
ATOM 959 C C . ALA A 1 121 ? -1.816 13.067 -10.467 1.00 95.19 121 ALA A C 1
ATOM 961 O O . ALA A 1 121 ? -2.607 12.171 -10.183 1.00 95.19 121 ALA A O 1
ATOM 962 N N . LEU A 1 122 ? -1.749 14.215 -9.781 1.00 96.44 122 LEU A N 1
ATOM 963 C CA . LEU A 1 122 ? -2.669 14.537 -8.692 1.00 96.44 122 LEU A CA 1
ATOM 964 C C . LEU A 1 122 ? -4.101 14.706 -9.195 1.00 96.44 122 LEU A C 1
ATOM 966 O O . LEU A 1 122 ? -5.014 14.208 -8.555 1.00 96.44 122 LEU A O 1
ATOM 970 N N . GLN A 1 123 ? -4.307 15.354 -10.341 1.00 96.88 123 GLN A N 1
ATOM 971 C CA . GLN A 1 123 ? -5.632 15.496 -10.939 1.00 96.88 123 GLN A CA 1
ATOM 972 C C . GLN A 1 123 ? -6.260 14.126 -11.221 1.00 96.88 123 GLN A C 1
ATOM 974 O O . GLN A 1 123 ? -7.419 13.900 -10.879 1.00 96.88 123 GLN A O 1
ATOM 979 N N . LEU A 1 124 ? -5.491 13.192 -11.792 1.00 96.62 124 LEU A N 1
ATOM 980 C CA . LEU A 1 124 ? -5.960 11.822 -11.992 1.00 96.62 124 LEU A CA 1
ATOM 981 C C . LEU A 1 124 ? -6.235 11.117 -10.656 1.00 96.62 124 LEU A C 1
ATOM 983 O O . LEU A 1 124 ? -7.272 10.473 -10.517 1.00 96.62 124 LEU A O 1
ATOM 987 N N . ALA A 1 125 ? -5.347 11.273 -9.671 1.00 96.31 125 ALA A N 1
ATOM 988 C CA . ALA A 1 125 ? -5.515 10.708 -8.335 1.00 96.31 125 ALA A CA 1
ATOM 989 C C . ALA A 1 125 ? -6.810 11.201 -7.663 1.00 96.31 125 ALA A C 1
ATOM 991 O O . ALA A 1 125 ? -7.577 10.394 -7.150 1.00 96.31 125 ALA A O 1
ATOM 992 N N . SER A 1 126 ? -7.102 12.500 -7.727 1.00 95.88 126 SER A N 1
ATOM 993 C CA . SER A 1 126 ? -8.307 13.103 -7.144 1.00 95.88 126 SER A CA 1
ATOM 994 C C . SER A 1 126 ? -9.613 12.603 -7.768 1.00 95.88 126 SER A C 1
ATOM 996 O O . SER A 1 126 ? -10.653 12.695 -7.129 1.00 95.88 126 SER A O 1
ATOM 998 N N . ASN A 1 127 ? -9.575 12.060 -8.990 1.00 96.81 127 ASN A N 1
ATOM 999 C CA . ASN A 1 127 ? -10.754 11.479 -9.641 1.00 96.81 127 ASN A CA 1
ATOM 1000 C C . ASN A 1 127 ? -11.020 10.021 -9.237 1.00 96.81 127 ASN A C 1
ATOM 1002 O O . ASN A 1 127 ? -12.112 9.518 -9.489 1.00 96.81 127 ASN A O 1
ATOM 1006 N N . ILE A 1 128 ? -10.028 9.323 -8.675 1.00 96.88 128 ILE A N 1
ATOM 1007 C CA . ILE A 1 128 ? -10.124 7.885 -8.367 1.00 96.88 128 ILE A CA 1
ATOM 1008 C C . ILE A 1 128 ? -9.987 7.564 -6.880 1.00 96.88 128 ILE A C 1
ATOM 1010 O O . ILE A 1 128 ? -10.401 6.491 -6.449 1.00 96.88 128 ILE A O 1
ATOM 1014 N N . ILE A 1 129 ? -9.381 8.458 -6.098 1.00 97.88 129 ILE A N 1
ATOM 1015 C CA . ILE A 1 129 ? -9.192 8.279 -4.662 1.00 97.88 129 ILE A CA 1
ATOM 1016 C C . ILE A 1 129 ? -10.443 8.760 -3.934 1.00 97.88 129 ILE A C 1
ATOM 1018 O O . ILE A 1 129 ? -10.841 9.911 -4.078 1.00 97.88 129 ILE A O 1
ATOM 1022 N N . THR A 1 130 ? -11.033 7.882 -3.123 1.00 98.00 130 THR A N 1
ATOM 1023 C CA . THR A 1 130 ? -12.256 8.155 -2.361 1.00 98.00 130 THR A CA 1
ATOM 1024 C C . THR A 1 130 ? -12.023 9.221 -1.297 1.00 98.00 130 THR A C 1
ATOM 1026 O O . THR A 1 130 ? -12.757 10.203 -1.243 1.00 98.00 130 THR A O 1
ATOM 1029 N N . ASN A 1 131 ? -10.979 9.055 -0.481 1.00 98.25 131 ASN A N 1
ATOM 1030 C CA . ASN A 1 131 ? -10.591 10.036 0.527 1.00 98.25 131 ASN A CA 1
ATOM 1031 C C . ASN A 1 131 ? -9.105 10.360 0.391 1.00 98.25 131 ASN A C 1
ATOM 1033 O O . ASN A 1 131 ? -8.259 9.469 0.470 1.00 98.25 131 ASN A O 1
ATOM 1037 N N . ILE A 1 132 ? -8.775 11.637 0.194 1.00 97.38 132 ILE A N 1
ATOM 1038 C CA . ILE A 1 132 ? -7.404 12.096 -0.042 1.00 97.38 132 ILE A CA 1
ATOM 1039 C C . ILE A 1 132 ? -7.018 13.212 0.927 1.00 97.38 132 ILE A C 1
ATOM 1041 O O . ILE A 1 132 ? -7.741 14.192 1.103 1.00 97.38 132 ILE A O 1
ATOM 1045 N N . ARG A 1 133 ? -5.828 13.097 1.522 1.00 97.50 133 ARG A N 1
ATOM 1046 C CA . ARG A 1 133 ? -5.214 14.164 2.318 1.00 97.50 133 ARG A CA 1
ATOM 1047 C C . ARG A 1 133 ? -3.785 14.419 1.875 1.00 97.50 133 ARG A C 1
ATOM 1049 O O . ARG A 1 133 ? -2.961 13.510 1.823 1.00 97.50 133 ARG A O 1
ATOM 1056 N N . LEU A 1 134 ? -3.483 15.688 1.623 1.00 97.69 134 LEU A N 1
ATOM 1057 C CA . LEU A 1 134 ? -2.130 16.164 1.367 1.00 97.69 134 LEU A CA 1
ATOM 1058 C C . LEU A 1 134 ? -1.498 16.660 2.674 1.00 97.69 134 LEU A C 1
ATOM 1060 O O . LEU A 1 134 ? -2.038 17.549 3.331 1.00 97.69 134 LEU A O 1
ATOM 1064 N N . THR A 1 135 ? -0.365 16.085 3.079 1.00 96.06 135 THR A N 1
ATOM 1065 C CA . THR A 1 135 ? 0.375 16.491 4.292 1.00 96.06 135 THR A CA 1
ATOM 1066 C C . THR A 1 135 ? 1.864 16.169 4.159 1.00 96.06 135 THR A C 1
ATOM 1068 O O . THR A 1 135 ? 2.299 15.671 3.128 1.00 96.06 135 THR A O 1
ATOM 1071 N N . LYS A 1 136 ? 2.691 16.459 5.166 1.00 95.31 136 LYS A N 1
ATOM 1072 C CA . LYS A 1 136 ? 4.092 16.009 5.189 1.00 95.31 136 LYS A CA 1
ATOM 1073 C C . LYS A 1 136 ? 4.116 14.487 5.353 1.00 95.31 136 LYS A C 1
ATOM 1075 O O . LYS A 1 136 ? 3.928 13.992 6.460 1.00 95.31 136 LYS A O 1
ATOM 1080 N N . CYS A 1 137 ? 4.336 13.750 4.267 1.00 95.56 137 CYS A N 1
ATOM 1081 C CA . CYS A 1 137 ? 4.296 12.291 4.286 1.00 95.56 137 CYS A CA 1
ATOM 1082 C C . CYS A 1 137 ? 5.450 11.704 3.473 1.00 95.56 137 CYS A C 1
ATOM 1084 O O . CYS A 1 137 ? 5.521 11.859 2.257 1.00 95.56 137 CYS A O 1
ATOM 1086 N N . HIS A 1 138 ? 6.358 10.995 4.146 1.00 96.81 138 HIS A N 1
ATOM 1087 C CA . HIS A 1 138 ? 7.410 10.223 3.479 1.00 96.81 138 HIS A CA 1
ATOM 1088 C C . HIS A 1 138 ? 7.184 8.708 3.562 1.00 96.81 138 HIS A C 1
ATOM 1090 O O . HIS A 1 138 ? 7.922 7.944 2.939 1.00 96.81 138 HIS A O 1
ATOM 1096 N N . ALA A 1 139 ? 6.175 8.259 4.305 1.00 97.12 139 ALA A N 1
ATOM 1097 C CA . ALA A 1 139 ? 5.855 6.846 4.424 1.00 97.12 139 ALA A CA 1
ATOM 1098 C C . ALA A 1 139 ? 5.426 6.266 3.064 1.00 97.12 139 ALA A C 1
ATOM 1100 O O . ALA A 1 139 ? 4.870 6.979 2.225 1.00 97.12 139 ALA A O 1
ATOM 1101 N N . LYS A 1 140 ? 5.735 4.984 2.836 1.00 97.75 140 LYS A N 1
ATOM 1102 C CA . LYS A 1 140 ? 5.151 4.198 1.748 1.00 97.75 140 LYS A CA 1
ATOM 1103 C C . LYS A 1 140 ? 4.555 2.943 2.349 1.00 97.75 140 LYS A C 1
ATOM 1105 O O . LYS A 1 140 ? 5.250 1.980 2.672 1.00 97.75 140 LYS A O 1
ATOM 1110 N N . VAL A 1 141 ? 3.261 3.042 2.584 1.00 98.50 141 VAL A N 1
ATOM 1111 C CA . VAL A 1 141 ? 2.448 2.020 3.229 1.00 98.50 141 VAL A CA 1
ATOM 1112 C C . VAL A 1 141 ? 1.306 1.708 2.295 1.00 98.50 141 VAL A C 1
ATOM 1114 O O . VAL A 1 141 ? 0.730 2.625 1.719 1.00 98.50 141 VAL A O 1
ATOM 1117 N N . LEU A 1 142 ? 0.991 0.433 2.165 1.00 98.56 142 LEU A N 1
ATOM 1118 C CA . LEU A 1 142 ? -0.182 -0.061 1.472 1.00 98.56 142 LEU A CA 1
ATOM 1119 C C . LEU A 1 142 ? -0.920 -0.988 2.433 1.00 98.56 142 LEU A C 1
ATOM 1121 O O . LEU A 1 142 ? -0.295 -1.854 3.036 1.00 98.56 142 LEU A O 1
ATOM 1125 N N . VAL A 1 143 ? -2.225 -0.824 2.578 1.00 98.75 143 VAL A N 1
ATOM 1126 C CA . VAL A 1 143 ? -3.084 -1.757 3.310 1.00 98.75 143 VAL A CA 1
ATOM 1127 C C . VAL A 1 143 ? -4.178 -2.217 2.366 1.00 98.75 143 VAL A C 1
ATOM 1129 O O . VAL A 1 143 ? -4.781 -1.391 1.688 1.00 98.75 143 VAL A O 1
ATOM 1132 N N . ILE A 1 144 ? -4.420 -3.521 2.319 1.00 98.69 144 ILE A N 1
ATOM 1133 C CA . ILE A 1 144 ? -5.487 -4.155 1.545 1.00 98.69 144 ILE A CA 1
ATOM 1134 C C . ILE A 1 144 ? -6.370 -4.889 2.545 1.00 98.69 144 ILE A C 1
ATOM 1136 O O . ILE A 1 144 ? -5.879 -5.734 3.299 1.00 98.69 144 ILE A O 1
ATOM 1140 N N . GLN A 1 145 ? -7.659 -4.561 2.567 1.00 98.44 145 GLN A N 1
ATOM 1141 C CA . GLN A 1 145 ? -8.595 -5.164 3.508 1.00 98.44 145 GLN A CA 1
ATOM 1142 C C . GLN A 1 145 ? -9.919 -5.528 2.842 1.00 98.44 145 GLN A C 1
ATOM 1144 O O . GLN A 1 145 ? -10.579 -4.688 2.226 1.00 98.44 145 GLN A O 1
ATOM 1149 N N . ASN A 1 146 ? -10.326 -6.778 3.032 1.00 98.06 146 ASN A N 1
ATOM 1150 C CA . ASN A 1 146 ? -11.680 -7.258 2.784 1.00 98.06 146 ASN A CA 1
ATOM 1151 C C . ASN A 1 146 ? -12.124 -8.190 3.927 1.00 98.06 146 ASN A C 1
ATOM 1153 O O . ASN A 1 146 ? -11.476 -8.253 4.976 1.00 98.06 146 ASN A O 1
ATOM 1157 N N . GLU A 1 147 ? -13.254 -8.878 3.760 1.00 96.50 147 GLU A N 1
ATOM 1158 C CA . GLU A 1 147 ? -13.798 -9.766 4.796 1.00 96.50 147 GLU A CA 1
ATOM 1159 C C . GLU A 1 147 ? -12.808 -10.874 5.187 1.00 96.50 147 GLU A C 1
ATOM 1161 O O . GLU A 1 147 ? -12.646 -11.186 6.370 1.00 96.50 147 GLU A O 1
ATOM 1166 N N . GLN A 1 148 ? -12.076 -11.414 4.213 1.00 96.75 148 GLN A N 1
ATOM 1167 C CA . GLN A 1 148 ? -11.183 -12.555 4.399 1.00 96.75 148 GLN A CA 1
ATOM 1168 C C . GLN A 1 148 ? -9.753 -12.100 4.717 1.00 96.75 148 GLN A C 1
ATOM 1170 O O . GLN A 1 148 ? -9.165 -12.530 5.709 1.00 96.75 148 GLN A O 1
ATOM 1175 N N . TRP A 1 149 ? -9.225 -11.138 3.965 1.00 97.88 149 TRP A N 1
ATOM 1176 C CA . TRP A 1 149 ? -7.817 -10.756 3.970 1.00 97.88 149 TRP A CA 1
ATOM 1177 C C . TRP A 1 149 ? -7.550 -9.403 4.622 1.00 97.88 149 TRP A C 1
ATOM 1179 O O . TRP A 1 149 ? -8.295 -8.438 4.454 1.00 97.88 149 TRP A O 1
ATOM 1189 N N . LYS A 1 150 ? -6.434 -9.352 5.355 1.00 97.88 150 LYS A N 1
ATOM 1190 C CA . LYS A 1 150 ? -5.873 -8.159 5.991 1.00 97.88 150 LYS A CA 1
ATOM 1191 C C . LYS A 1 150 ? -4.383 -8.142 5.685 1.00 97.88 150 LYS A C 1
ATOM 1193 O O . LYS A 1 150 ? -3.629 -8.919 6.262 1.00 97.88 150 LYS A O 1
ATOM 1198 N N . ILE A 1 151 ? -3.974 -7.311 4.733 1.00 98.19 151 ILE A N 1
ATOM 1199 C CA . ILE A 1 151 ? -2.592 -7.264 4.252 1.00 98.19 151 ILE A CA 1
ATOM 1200 C C . ILE A 1 151 ? -2.031 -5.866 4.440 1.00 98.19 151 ILE A C 1
ATOM 1202 O O . ILE A 1 151 ? -2.676 -4.883 4.095 1.00 98.19 151 ILE A O 1
ATOM 1206 N N . THR A 1 152 ? -0.807 -5.779 4.949 1.00 98.50 152 THR A N 1
ATOM 1207 C CA . THR A 1 152 ? -0.020 -4.546 5.000 1.00 98.50 152 THR A CA 1
ATOM 1208 C C . THR A 1 152 ? 1.270 -4.736 4.228 1.00 98.50 152 THR A C 1
ATOM 1210 O O . THR A 1 152 ? 1.978 -5.709 4.447 1.00 98.50 152 THR A O 1
ATOM 1213 N N . VAL A 1 153 ? 1.627 -3.775 3.387 1.00 97.94 153 VAL A N 1
ATOM 1214 C CA . VAL A 1 153 ? 2.955 -3.669 2.792 1.00 97.94 153 VAL A CA 1
ATOM 1215 C C . VAL A 1 153 ? 3.620 -2.404 3.307 1.00 97.94 153 VAL A C 1
ATOM 1217 O O . VAL A 1 153 ? 3.087 -1.304 3.154 1.00 97.94 153 VAL A O 1
ATOM 1220 N N . LEU A 1 154 ? 4.806 -2.558 3.888 1.00 97.75 154 LEU A N 1
ATOM 1221 C CA . LEU A 1 154 ? 5.708 -1.450 4.188 1.00 97.75 154 LEU A CA 1
ATOM 1222 C C . LEU A 1 154 ? 6.883 -1.532 3.229 1.00 97.75 154 LEU A C 1
ATOM 1224 O O . LEU A 1 154 ? 7.480 -2.596 3.081 1.00 97.75 154 LEU A O 1
ATOM 1228 N N . GLY A 1 155 ? 7.237 -0.428 2.583 1.00 95.06 155 GLY A N 1
ATOM 1229 C CA . GLY A 1 155 ? 8.350 -0.445 1.644 1.00 95.06 155 GLY A CA 1
ATOM 1230 C C . GLY A 1 155 ? 9.004 0.907 1.431 1.00 95.06 155 GLY A C 1
ATOM 1231 O O . GLY A 1 155 ? 8.559 1.937 1.934 1.00 95.06 155 GLY A O 1
ATOM 1232 N N . SER A 1 156 ? 10.088 0.894 0.666 1.00 95.50 156 SER A N 1
ATOM 1233 C CA . SER A 1 156 ? 10.792 2.104 0.234 1.00 95.50 156 SER A CA 1
ATOM 1234 C C . SER A 1 156 ? 10.254 2.665 -1.093 1.00 95.50 156 SER A C 1
ATOM 1236 O O . SER A 1 156 ? 10.334 3.874 -1.328 1.00 95.50 156 SER A O 1
ATOM 1238 N N . ALA A 1 157 ? 9.629 1.812 -1.914 1.00 93.56 157 ALA A N 1
ATOM 1239 C CA . ALA A 1 157 ? 9.116 2.164 -3.233 1.00 93.56 157 ALA A CA 1
ATOM 1240 C C . ALA A 1 157 ? 7.932 3.136 -3.148 1.00 93.56 157 ALA A C 1
ATOM 1242 O O . ALA A 1 157 ? 6.929 2.859 -2.491 1.00 93.56 157 ALA A O 1
ATOM 1243 N N . ASN A 1 158 ? 8.010 4.250 -3.877 1.00 95.38 158 ASN A N 1
ATOM 1244 C CA . ASN A 1 158 ? 6.869 5.149 -4.046 1.00 95.38 158 ASN A CA 1
ATOM 1245 C C . ASN A 1 158 ? 5.852 4.564 -5.031 1.00 95.38 158 ASN A C 1
ATOM 1247 O O . ASN A 1 158 ? 6.147 3.649 -5.805 1.00 95.38 158 ASN A O 1
ATOM 1251 N N . LEU A 1 159 ? 4.668 5.167 -5.089 1.00 93.50 159 LEU A N 1
ATOM 1252 C CA . LEU A 1 159 ? 3.694 4.918 -6.150 1.00 93.50 159 LEU A CA 1
ATOM 1253 C C . LEU A 1 159 ? 4.081 5.663 -7.444 1.00 93.50 159 LEU A C 1
ATOM 1255 O O . LEU A 1 159 ? 3.321 6.447 -8.006 1.00 93.50 159 LEU A O 1
ATOM 1259 N N . SER A 1 160 ? 5.311 5.426 -7.895 1.00 92.31 160 SER A N 1
ATOM 1260 C CA . SER A 1 160 ? 5.922 5.968 -9.107 1.00 92.31 160 SER A CA 1
ATOM 1261 C C . SER A 1 160 ? 6.668 4.872 -9.870 1.00 92.31 160 SER A C 1
ATOM 1263 O O . SER A 1 160 ? 6.698 3.717 -9.443 1.00 92.31 160 SER A O 1
ATOM 1265 N N . LYS A 1 161 ? 7.335 5.230 -10.969 1.00 84.81 161 LYS A N 1
ATOM 1266 C CA . LYS A 1 161 ? 8.389 4.389 -11.546 1.00 84.81 161 LYS A CA 1
ATOM 1267 C C . LYS A 1 161 ? 9.597 4.376 -10.603 1.00 84.81 161 LYS A C 1
ATOM 1269 O O . LYS A 1 161 ? 10.203 5.423 -10.378 1.00 84.81 161 LYS A O 1
ATOM 1274 N N . ASN A 1 162 ? 9.938 3.218 -10.040 1.00 86.88 162 ASN A N 1
ATOM 1275 C CA . ASN A 1 162 ? 11.086 3.064 -9.139 1.00 86.88 162 ASN A CA 1
ATOM 1276 C C . ASN A 1 162 ? 12.184 2.249 -9.841 1.00 86.88 162 ASN A C 1
ATOM 1278 O O . ASN A 1 162 ? 12.176 1.033 -9.730 1.00 86.88 162 ASN A O 1
ATOM 1282 N N . PRO A 1 163 ? 13.131 2.869 -10.572 1.00 85.75 163 PRO A N 1
ATOM 1283 C CA . PRO A 1 163 ? 14.181 2.142 -11.296 1.00 85.75 163 PRO A CA 1
ATOM 1284 C C . PRO A 1 163 ? 15.339 1.681 -10.392 1.00 85.75 163 PRO A C 1
ATOM 1286 O O . PRO A 1 163 ? 16.369 1.232 -10.890 1.00 85.75 163 PRO A O 1
ATOM 1289 N N . ARG A 1 164 ? 15.220 1.880 -9.076 1.00 89.25 164 ARG A N 1
ATOM 1290 C CA . ARG A 1 164 ? 16.271 1.628 -8.086 1.00 89.25 164 ARG A CA 1
ATOM 1291 C C . ARG A 1 164 ? 15.969 0.356 -7.308 1.00 89.25 164 ARG A C 1
ATOM 1293 O O . ARG A 1 164 ? 14.887 -0.212 -7.422 1.00 89.25 164 ARG A O 1
ATOM 1300 N N . ILE A 1 165 ? 16.949 -0.075 -6.521 1.00 90.00 165 ILE A N 1
ATOM 1301 C CA . ILE A 1 165 ? 16.734 -1.138 -5.548 1.00 90.00 165 ILE A CA 1
ATOM 1302 C C . ILE A 1 165 ? 15.751 -0.626 -4.498 1.00 90.00 165 ILE A C 1
ATOM 1304 O O . ILE A 1 165 ? 15.977 0.423 -3.900 1.00 90.00 165 ILE A O 1
ATOM 1308 N N . GLU A 1 166 ? 14.686 -1.383 -4.284 1.00 93.12 166 GLU A N 1
ATOM 1309 C CA . GLU A 1 166 ? 13.689 -1.130 -3.252 1.00 93.12 166 GLU A CA 1
ATOM 1310 C C . GLU A 1 166 ? 13.567 -2.369 -2.367 1.00 93.12 166 GLU A C 1
ATOM 1312 O O . GLU A 1 166 ? 13.789 -3.498 -2.814 1.00 93.12 166 GLU A O 1
ATOM 1317 N N . ALA A 1 167 ? 13.194 -2.159 -1.113 1.00 92.62 167 ALA A N 1
ATOM 1318 C CA . ALA A 1 167 ? 12.937 -3.223 -0.159 1.00 92.62 167 ALA A CA 1
ATOM 1319 C C . ALA A 1 167 ? 11.580 -3.015 0.503 1.00 92.62 167 ALA A C 1
ATOM 1321 O O . ALA A 1 167 ? 11.056 -1.897 0.567 1.00 92.62 167 ALA A O 1
ATOM 1322 N N . GLY A 1 168 ? 11.016 -4.103 1.006 1.00 94.19 168 GLY A N 1
ATOM 1323 C CA . GLY A 1 168 ? 9.779 -4.047 1.753 1.00 94.19 168 GLY A CA 1
ATOM 1324 C C . GLY A 1 168 ? 9.463 -5.339 2.476 1.00 94.19 168 GLY A C 1
ATOM 1325 O O . GLY A 1 168 ? 10.190 -6.331 2.410 1.00 94.19 168 GLY A O 1
ATOM 1326 N N . VAL A 1 169 ? 8.357 -5.289 3.196 1.00 95.38 169 VAL A N 1
ATOM 1327 C CA . VAL A 1 169 ? 7.806 -6.397 3.957 1.00 95.38 169 VAL A CA 1
ATOM 1328 C C . VAL A 1 169 ? 6.297 -6.424 3.772 1.00 95.38 169 VAL A C 1
ATOM 1330 O O . VAL A 1 169 ? 5.651 -5.375 3.753 1.00 95.38 169 VAL A O 1
ATOM 1333 N N . ILE A 1 170 ? 5.755 -7.625 3.619 1.00 96.00 170 ILE A N 1
ATOM 1334 C CA . ILE A 1 170 ? 4.326 -7.906 3.565 1.00 96.00 170 ILE A CA 1
ATOM 1335 C C . ILE A 1 170 ? 3.948 -8.596 4.870 1.00 96.00 170 ILE A C 1
ATOM 1337 O O . ILE A 1 170 ? 4.553 -9.602 5.234 1.00 96.00 170 ILE A O 1
ATOM 1341 N N . PHE A 1 171 ? 2.941 -8.069 5.549 1.00 97.06 171 PHE A N 1
ATOM 1342 C CA . PHE A 1 171 ? 2.286 -8.688 6.690 1.00 97.06 171 PHE A CA 1
ATOM 1343 C C . PHE A 1 171 ? 0.889 -9.129 6.276 1.00 97.06 171 PHE A C 1
ATOM 1345 O O . PHE A 1 171 ? 0.165 -8.342 5.668 1.00 97.06 171 PHE A O 1
ATOM 1352 N N . THR A 1 172 ? 0.499 -10.347 6.630 1.00 96.38 172 THR A N 1
ATOM 1353 C CA . THR A 1 172 ? -0.852 -10.888 6.389 1.00 96.38 172 THR A CA 1
ATOM 1354 C C . THR A 1 172 ? -1.631 -11.090 7.694 1.00 96.38 172 THR A C 1
ATOM 1356 O O . THR A 1 172 ? -2.500 -11.958 7.788 1.00 96.38 172 THR A O 1
ATOM 1359 N N . ASP A 1 173 ? -1.302 -10.288 8.715 1.00 94.81 173 ASP A N 1
ATOM 1360 C CA . ASP A 1 173 ? -1.949 -10.287 10.026 1.00 94.81 173 ASP A CA 1
ATOM 1361 C C . ASP A 1 173 ? -2.866 -9.065 10.224 1.00 94.81 173 ASP A C 1
ATOM 1363 O O . ASP A 1 173 ? -2.588 -7.944 9.780 1.00 94.81 173 ASP A O 1
ATOM 1367 N N . GLU A 1 174 ? -3.965 -9.275 10.950 1.00 95.81 174 GLU A N 1
ATOM 1368 C CA . GLU A 1 174 ? -4.972 -8.240 11.209 1.00 95.81 174 GLU A CA 1
ATOM 1369 C C . GLU A 1 174 ? -4.422 -7.057 12.015 1.00 95.81 174 GLU A C 1
ATOM 1371 O O . GLU A 1 174 ? -4.828 -5.913 11.796 1.00 95.81 174 GLU A O 1
ATOM 1376 N N . LYS A 1 175 ? -3.489 -7.298 12.945 1.00 95.75 175 LYS A N 1
ATOM 1377 C CA . LYS A 1 175 ? -2.987 -6.244 13.839 1.00 95.75 175 LYS A CA 1
ATOM 1378 C C . LYS A 1 175 ? -2.208 -5.201 13.049 1.00 95.75 175 LYS A C 1
ATOM 1380 O O . LYS A 1 175 ? -2.405 -4.008 13.279 1.00 95.75 175 LYS A O 1
ATOM 1385 N N . SER A 1 176 ? -1.374 -5.643 12.111 1.00 96.31 176 SER A N 1
ATOM 1386 C CA . SER A 1 176 ? -0.632 -4.772 11.201 1.00 96.31 176 SER A CA 1
ATOM 1387 C C . SER A 1 176 ? -1.582 -3.953 10.328 1.00 96.31 176 SER A C 1
ATOM 1389 O O . SER A 1 176 ? -1.479 -2.725 10.309 1.00 96.31 176 SER A O 1
ATOM 1391 N N . ALA A 1 177 ? -2.566 -4.601 9.693 1.00 97.75 177 ALA A N 1
ATOM 1392 C CA . ALA A 1 177 ? -3.534 -3.912 8.837 1.00 97.75 177 ALA A CA 1
ATOM 1393 C C . ALA A 1 177 ? -4.332 -2.858 9.606 1.00 97.75 177 ALA A C 1
ATOM 1395 O O . ALA A 1 177 ? -4.384 -1.700 9.194 1.00 97.75 177 ALA A O 1
ATOM 1396 N N . LYS A 1 178 ? -4.870 -3.225 10.774 1.00 96.94 178 LYS A N 1
ATOM 1397 C CA . LYS A 1 178 ? -5.627 -2.309 11.630 1.00 96.94 178 LYS A CA 1
ATOM 1398 C C . LYS A 1 178 ? -4.775 -1.135 12.095 1.00 96.94 178 LYS A C 1
ATOM 1400 O O . LYS A 1 178 ? -5.234 0.000 12.045 1.00 96.94 178 LYS A O 1
ATOM 1405 N N . PHE A 1 179 ? -3.543 -1.388 12.538 1.00 97.06 179 PHE A N 1
ATOM 1406 C CA . PHE A 1 179 ? -2.640 -0.325 12.973 1.00 97.06 179 PHE A CA 1
ATOM 1407 C C . PHE A 1 179 ? -2.381 0.677 11.845 1.00 97.06 179 PHE A C 1
ATOM 1409 O O . PHE A 1 179 ? -2.510 1.881 12.062 1.00 97.06 179 PHE A O 1
ATOM 1416 N N . HIS A 1 180 ? -2.049 0.187 10.647 1.00 98.19 180 HIS A N 1
ATOM 1417 C CA . HIS A 1 180 ? -1.701 1.051 9.527 1.00 98.19 180 HIS A CA 1
ATOM 1418 C C . HIS A 1 180 ? -2.904 1.772 8.913 1.00 98.19 180 HIS A C 1
ATOM 1420 O O . HIS A 1 180 ? -2.803 2.969 8.657 1.00 98.19 180 HIS A O 1
ATOM 1426 N N . ALA A 1 181 ? -4.044 1.100 8.739 1.00 98.25 181 ALA A N 1
ATOM 1427 C CA . ALA A 1 181 ? -5.270 1.742 8.268 1.00 98.25 181 ALA A CA 1
ATOM 1428 C C . ALA A 1 181 ? -5.728 2.844 9.235 1.00 98.25 181 ALA A C 1
ATOM 1430 O O . ALA A 1 181 ? -6.010 3.958 8.802 1.00 98.25 181 ALA A O 1
ATOM 1431 N N . GLN A 1 182 ? -5.691 2.581 10.548 1.00 97.00 182 GLN A N 1
ATOM 1432 C CA . GLN A 1 182 ? -6.171 3.521 11.563 1.00 97.00 182 GLN A CA 1
ATOM 1433 C C . GLN A 1 182 ? -5.438 4.864 11.523 1.00 97.00 182 GLN A C 1
ATOM 1435 O O . GLN A 1 182 ? -6.080 5.911 11.488 1.00 97.00 182 GLN A O 1
ATOM 1440 N N . TRP A 1 183 ? -4.101 4.869 11.525 1.00 96.50 183 TRP A N 1
ATOM 1441 C CA . TRP A 1 183 ? -3.372 6.141 11.537 1.00 96.50 183 TRP A CA 1
ATOM 1442 C C . TRP A 1 183 ? -3.501 6.885 10.199 1.00 96.50 183 TRP A C 1
ATOM 1444 O O . TRP A 1 183 ? -3.477 8.119 10.186 1.00 96.50 183 TRP A O 1
ATOM 1454 N N . ILE A 1 184 ? -3.661 6.160 9.082 1.00 98.25 184 ILE A N 1
ATOM 1455 C CA . ILE A 1 184 ? -3.932 6.751 7.764 1.00 98.25 184 ILE A CA 1
ATOM 1456 C C . ILE A 1 184 ? -5.300 7.435 7.787 1.00 98.25 184 ILE A C 1
ATOM 1458 O O . ILE A 1 184 ? -5.379 8.616 7.454 1.00 98.25 184 ILE A O 1
ATOM 1462 N N . ASP A 1 185 ? -6.344 6.746 8.249 1.00 97.88 185 ASP A N 1
ATOM 1463 C CA . ASP A 1 185 ? -7.690 7.308 8.375 1.00 97.88 185 ASP A CA 1
ATOM 1464 C C . ASP A 1 185 ? -7.709 8.512 9.309 1.00 97.88 185 ASP A C 1
ATOM 1466 O O . ASP A 1 185 ? -8.247 9.562 8.963 1.00 97.88 185 ASP A O 1
ATOM 1470 N N . ASP A 1 186 ? -7.081 8.410 10.476 1.00 96.38 186 ASP A N 1
ATOM 1471 C CA . ASP A 1 186 ? -7.014 9.524 11.416 1.00 96.38 186 ASP A CA 1
ATOM 1472 C C . ASP A 1 186 ? -6.305 10.739 10.793 1.00 96.38 186 ASP A C 1
ATOM 1474 O O . ASP A 1 186 ? -6.755 11.872 10.971 1.00 96.38 186 ASP A O 1
ATOM 1478 N N . THR A 1 187 ? -5.264 10.515 9.981 1.00 96.62 187 THR A N 1
ATOM 1479 C CA . THR A 1 187 ? -4.572 11.583 9.242 1.00 96.62 187 THR A CA 1
ATOM 1480 C C . THR A 1 187 ? -5.471 12.202 8.172 1.00 96.62 187 THR A C 1
ATOM 1482 O O . THR A 1 187 ? -5.494 13.427 8.028 1.00 96.62 187 THR A O 1
ATOM 1485 N N . ILE A 1 188 ? -6.219 11.379 7.428 1.00 97.31 188 ILE A N 1
ATOM 1486 C CA . ILE A 1 188 ? -7.178 11.832 6.411 1.00 97.31 188 ILE A CA 1
ATOM 1487 C C . ILE A 1 188 ? -8.224 12.757 7.036 1.00 97.31 188 ILE A C 1
ATOM 1489 O O . ILE A 1 188 ? -8.481 13.841 6.512 1.00 97.31 188 ILE A O 1
ATOM 1493 N N . HIS A 1 189 ? -8.742 12.379 8.204 1.00 95.62 189 HIS A N 1
ATOM 1494 C CA . HIS A 1 189 ? -9.748 13.136 8.949 1.00 95.62 189 HIS A CA 1
ATOM 1495 C C . HIS A 1 189 ? -9.164 14.277 9.801 1.00 95.62 189 HIS A C 1
ATOM 1497 O O . HIS A 1 189 ? -9.881 14.880 10.596 1.00 95.62 189 HIS A O 1
ATOM 1503 N N . GLY A 1 190 ? -7.872 14.589 9.654 1.00 91.56 190 GLY A N 1
ATOM 1504 C CA . GLY A 1 190 ? -7.230 15.716 10.333 1.00 91.56 190 GLY A CA 1
ATOM 1505 C C . GLY A 1 190 ? -7.088 15.556 11.848 1.00 91.56 190 GLY A C 1
ATOM 1506 O O . GLY A 1 190 ? -6.891 16.555 12.538 1.00 91.56 190 GLY A O 1
ATOM 1507 N N . LYS A 1 191 ? -7.179 14.331 12.375 1.00 90.56 191 LYS A N 1
ATOM 1508 C CA . LYS A 1 191 ? -6.936 14.063 13.793 1.00 90.56 191 LYS A CA 1
ATOM 1509 C C . LYS A 1 191 ? -5.447 14.174 14.107 1.00 90.56 191 LYS A C 1
ATOM 1511 O O . LYS A 1 191 ? -4.582 13.936 13.262 1.00 90.56 191 LYS A O 1
ATOM 1516 N N . GLU A 1 192 ? -5.143 14.489 15.358 1.00 81.31 192 GLU A N 1
ATOM 1517 C CA . GLU A 1 192 ? -3.774 14.493 15.859 1.00 81.31 192 GLU A CA 1
ATOM 1518 C C . GLU A 1 192 ? -3.286 13.049 16.072 1.00 81.31 192 GLU A C 1
ATOM 1520 O O . GLU A 1 192 ? -3.535 12.409 17.091 1.00 81.31 192 GLU A O 1
ATOM 1525 N N . VAL A 1 193 ? -2.638 12.500 15.044 1.00 80.50 193 VAL A N 1
ATOM 1526 C CA . VAL A 1 193 ? -2.167 11.105 15.018 1.00 80.50 193 VAL A CA 1
ATOM 1527 C C . VAL A 1 193 ? -0.837 10.956 15.745 1.00 80.50 193 VAL A C 1
ATOM 1529 O O . VAL A 1 193 ? -0.664 10.131 16.649 1.00 80.50 193 VAL A O 1
ATOM 1532 N N . PHE A 1 194 ? 0.118 11.780 15.327 1.00 76.88 194 PHE A N 1
ATOM 1533 C CA . PHE A 1 194 ? 1.461 11.817 15.868 1.00 76.88 194 PHE A CA 1
ATOM 1534 C C . PHE A 1 194 ? 1.446 12.835 16.989 1.00 76.88 194 PHE A C 1
ATOM 1536 O O . PHE A 1 194 ? 1.418 14.036 16.743 1.00 76.88 194 PHE A O 1
ATOM 1543 N N . HIS A 1 195 ? 1.392 12.330 18.216 1.00 58.25 195 HIS A N 1
ATOM 1544 C CA . HIS A 1 195 ? 1.450 13.179 19.389 1.00 58.25 195 HIS A CA 1
ATOM 1545 C C . HIS A 1 195 ? 2.848 13.787 19.422 1.00 58.25 195 HIS A C 1
ATOM 1547 O O . HIS A 1 195 ? 3.835 13.076 19.612 1.00 58.25 195 HIS A O 1
ATOM 1553 N N . GLY A 1 196 ? 2.910 15.089 19.187 1.00 45.50 196 GLY A N 1
ATOM 1554 C CA . GLY A 1 196 ? 4.056 15.914 19.507 1.00 45.50 196 GLY A CA 1
ATOM 1555 C C . GLY A 1 196 ? 3.629 16.914 20.567 1.00 45.50 196 GLY A C 1
ATOM 1556 O O . GLY A 1 196 ? 2.579 17.540 20.452 1.00 45.50 196 GLY A O 1
ATOM 1557 N N . LYS A 1 197 ? 4.455 17.087 21.586 1.00 45.06 197 LYS A N 1
ATOM 1558 C CA . LYS A 1 197 ? 4.766 18.443 22.013 1.00 45.06 197 LYS A CA 1
ATOM 1559 C C . LYS A 1 197 ? 6.215 18.679 21.645 1.00 45.06 197 LYS A C 1
ATOM 1561 O O . LYS A 1 197 ? 7.008 17.751 21.910 1.00 45.06 197 LYS A O 1
#

Foldseek 3Di:
DPPDDPVPDDDDDPDPWDDDDDDDADAAEDEFEDEELVCVCVGQPDDDARHKYKYKYQQRDFDLSVVVVVLVRPPAWEKEWEFAEADQVLLVSLVVCVVVNSYPAYQYEYAQCRCVVPVPSVVSCVVRHPFYDHHHTHWTKMWTDDPPWTKIKGKNGGNYRGNHMIIIMMHGYNVRRCVVVVLSVCVSVVHPSPDDD

Organism: NCBI:txid1795355

Secondary structure (DSSP, 8-state):
--S--GGG-PPPPP-------------EEEEEEESSSHHHHHHH-S--TTEEEEEEE-SSS-HHHHHHHHHHHH-SEEEEEEES-B-HHHHHHHHHHHHTT-EEEEEEEEETTHHHH-HHHHHHHHHH-SEEEEES----EEEEE-SS-EEEEEES--BS---S-EEEEEE-SHHHHHHHHHHHHHHHTT---S---

InterPro domains:
  IPR001736 Phospholipase D/Transphosphatidylase [PS50035] (138-163)

Sequence (197 aa):
MKLFSTNDIPKPIPDQAGNPKGLRTKARASYALGKSLLQLQSVIGEIDHDQCIQFSTGGKWSMHHLLEYLLLKTGPAKVWLTTWTITEEPMRALVDMIRKGLITEINAVLDYRIEKRKPEALQLASNIITNIRLTKCHAKVLVIQNEQWKITVLGSANLSKNPRIEAGVIFTDEKSAKFHAQWIDDTIHGKEVFHGK